Protein AF-A0A6A5WYT8-F1 (afdb_monomer_lite)

Radius of gyration: 33.43 Å; chains: 1; bounding box: 92×71×80 Å

Sequence (332 aa):
MDFFLPPSTFTFQSTTAYVWKPSPLSKKPRVSTYGSHNSIAKDAFWASSLAGLNDDDARAAAVEALHSSLAPKPPKALVIIERKPTPPLPIDNGPHPSGSSTMEHGQDLPTHASFERFSSSDSFAWRCDITHALGRYYMAGDKKCCPGCGSHFNGGGRKRVMDFFLPSGYVVRQIAPLHLQDWQAGRKPKTKKGLSTHNQMANLNYWNIIDEQGLDHEDACKLAIQMTDEYLDRQAKSQIKRDEEKAVTADEHHQVDDDDQEEDVDMDAANEAHQPGPLVFSLAPQDDDLDMKDIMDLSDDSGSEESDSGTLSRDPTPDTSSDDETSGSDSE

Structure (mmCIF, N/CA/C/O backbone):
data_AF-A0A6A5WYT8-F1
#
_entry.id   AF-A0A6A5WYT8-F1
#
loop_
_atom_site.group_PDB
_atom_site.id
_atom_site.type_symbol
_atom_site.label_atom_id
_atom_site.label_alt_id
_atom_site.label_comp_id
_atom_site.label_asym_id
_atom_site.label_entity_id
_atom_site.label_seq_id
_atom_site.pdbx_PDB_ins_code
_atom_site.Cartn_x
_atom_site.Cartn_y
_atom_site.Cartn_z
_atom_site.occupancy
_atom_site.B_iso_or_equiv
_atom_site.auth_seq_id
_atom_site.auth_comp_id
_atom_site.auth_asym_id
_atom_site.auth_atom_id
_atom_site.pdbx_PDB_model_num
ATOM 1 N N . MET A 1 1 ? -7.414 -41.362 33.406 1.00 52.56 1 MET A N 1
ATOM 2 C CA . MET A 1 1 ? -8.559 -41.649 32.509 1.00 52.56 1 MET A CA 1
ATOM 3 C C . MET A 1 1 ? -8.295 -40.926 31.204 1.00 52.56 1 MET A C 1
ATOM 5 O O . MET A 1 1 ? -8.249 -39.704 31.233 1.00 52.56 1 MET A O 1
ATOM 9 N N . ASP A 1 2 ? -8.142 -41.650 30.098 1.00 73.50 2 ASP A N 1
ATOM 10 C CA . ASP A 1 2 ? -7.899 -41.034 28.790 1.00 73.50 2 ASP A CA 1
ATOM 11 C C . ASP A 1 2 ? -9.230 -40.885 28.049 1.00 73.50 2 ASP A C 1
ATOM 13 O O . ASP A 1 2 ? -9.889 -41.875 27.731 1.00 73.50 2 ASP A O 1
ATOM 17 N N . PHE A 1 3 ? -9.656 -39.647 27.796 1.00 80.25 3 PHE A N 1
ATOM 18 C CA . PHE A 1 3 ? -10.802 -39.353 26.938 1.00 80.25 3 PHE A CA 1
ATOM 19 C C . PHE A 1 3 ? -10.411 -38.335 25.870 1.00 80.25 3 PHE A C 1
ATOM 21 O O . PHE A 1 3 ? -9.649 -37.403 26.117 1.00 80.25 3 PHE A O 1
ATOM 28 N N . PHE A 1 4 ? -10.953 -38.515 24.668 1.00 80.44 4 PHE A N 1
ATOM 29 C CA . PHE A 1 4 ? -10.752 -37.604 23.548 1.00 80.44 4 PHE A CA 1
ATOM 30 C C . PHE A 1 4 ? -11.905 -36.602 23.491 1.00 80.44 4 PHE A C 1
ATOM 32 O O . PHE A 1 4 ? -13.065 -36.994 23.363 1.00 80.44 4 PHE A O 1
ATOM 39 N N . LEU A 1 5 ? -11.587 -35.308 23.557 1.00 84.62 5 LEU A N 1
ATOM 40 C CA . LEU A 1 5 ? -12.532 -34.242 23.227 1.00 84.62 5 LEU A CA 1
ATOM 41 C C . LEU A 1 5 ? -12.426 -33.913 21.730 1.00 84.62 5 LEU A C 1
ATOM 43 O O . LEU A 1 5 ? -11.311 -33.824 21.209 1.00 84.62 5 LEU A O 1
ATOM 47 N N . PRO A 1 6 ? -13.551 -33.713 21.019 1.00 84.75 6 PRO A N 1
ATOM 48 C CA . PRO A 1 6 ? -13.515 -33.227 19.646 1.00 84.75 6 PRO A CA 1
ATOM 49 C C . PRO A 1 6 ? -12.749 -31.894 19.540 1.00 84.75 6 PRO A C 1
ATOM 51 O O . PRO A 1 6 ? -12.836 -31.070 20.462 1.00 84.75 6 PRO A O 1
ATOM 54 N N . PRO A 1 7 ? -12.041 -31.634 18.422 1.00 81.06 7 PRO A N 1
ATOM 55 C CA . PRO A 1 7 ? -11.337 -30.373 18.217 1.00 81.06 7 PRO A CA 1
ATOM 56 C C . PRO A 1 7 ? -12.274 -29.183 18.438 1.00 81.06 7 PRO A C 1
ATOM 58 O O . PRO A 1 7 ? -13.402 -29.175 17.946 1.00 81.06 7 PRO A O 1
ATOM 61 N N . SER A 1 8 ? -11.802 -28.184 19.185 1.00 75.12 8 SER A N 1
ATOM 62 C CA . SER A 1 8 ? -12.534 -26.936 19.454 1.00 75.12 8 SER A CA 1
ATOM 63 C C . SER A 1 8 ? -13.832 -27.083 20.262 1.00 75.12 8 SER A C 1
ATOM 65 O O . SER A 1 8 ? -14.654 -26.167 20.262 1.00 75.12 8 SER A O 1
ATOM 67 N N . THR A 1 9 ? -14.017 -28.192 20.982 1.00 76.38 9 THR A N 1
ATOM 68 C CA . THR A 1 9 ? -15.101 -28.320 21.965 1.00 76.38 9 THR A CA 1
ATOM 69 C C . THR A 1 9 ? -14.598 -28.022 23.373 1.00 76.38 9 THR A C 1
ATOM 71 O O . THR A 1 9 ? -13.492 -28.403 23.749 1.00 76.38 9 THR A O 1
ATOM 74 N N . PHE A 1 10 ? -15.417 -27.323 24.157 1.00 76.06 10 PHE A N 1
ATOM 75 C CA . PHE A 1 10 ? -15.135 -27.007 25.553 1.00 76.06 10 PHE A CA 1
ATOM 76 C C . PHE A 1 10 ? -16.300 -27.507 26.397 1.00 76.06 10 PHE A C 1
ATOM 78 O O . PHE A 1 10 ? -17.450 -27.141 26.154 1.00 76.06 10 PHE A O 1
ATOM 85 N N . THR A 1 11 ? -16.011 -28.342 27.389 1.00 76.44 11 THR A N 1
ATOM 86 C CA . THR A 1 11 ? -16.995 -28.776 28.382 1.00 76.44 11 THR A CA 1
ATOM 87 C C . THR A 1 11 ? -16.741 -28.029 29.679 1.00 76.44 11 THR A C 1
ATOM 89 O O . THR A 1 11 ? -15.650 -28.111 30.242 1.00 76.44 11 THR A O 1
ATOM 92 N N . PHE A 1 12 ? -17.741 -27.297 30.158 1.00 77.62 12 PHE A N 1
ATOM 93 C CA . PHE A 1 12 ? -17.678 -26.659 31.466 1.00 77.62 12 PHE A CA 1
ATOM 94 C C . PHE A 1 12 ? -17.944 -27.699 32.559 1.00 77.62 12 PHE A C 1
ATOM 96 O O . PHE A 1 12 ? -18.975 -28.371 32.534 1.00 77.62 12 PHE A O 1
ATOM 103 N N . GLN A 1 13 ? -17.030 -27.822 33.521 1.00 78.25 13 GLN A N 1
ATOM 104 C CA . GLN A 1 13 ? -17.255 -28.587 34.747 1.00 78.25 13 GLN A CA 1
ATOM 105 C C . GLN A 1 13 ? -17.563 -27.606 35.878 1.00 78.25 13 GLN A C 1
ATOM 107 O O . GLN A 1 13 ? -16.723 -26.779 36.231 1.00 78.25 13 GLN A O 1
ATOM 112 N N . SER A 1 14 ? -18.770 -27.676 36.443 1.00 77.50 14 SER A N 1
ATOM 113 C CA . SER A 1 14 ? -19.121 -26.842 37.593 1.00 77.50 14 SER A CA 1
ATOM 114 C C . SER A 1 14 ? -18.390 -27.341 38.838 1.00 77.50 14 SER A C 1
ATOM 116 O O . SER A 1 14 ? -18.605 -28.476 39.266 1.00 77.50 14 SER A O 1
ATOM 118 N N . THR A 1 15 ? -17.576 -26.496 39.462 1.00 80.62 15 THR A N 1
ATOM 119 C CA . THR A 1 15 ? -16.996 -26.787 40.774 1.00 80.62 15 THR A CA 1
ATOM 120 C C . THR A 1 15 ? -17.977 -26.350 41.860 1.00 80.62 15 THR A C 1
ATOM 122 O O . THR A 1 15 ? -18.081 -25.177 42.198 1.00 80.62 15 THR A O 1
ATOM 125 N N . THR A 1 16 ? -18.730 -27.292 42.429 1.00 81.00 16 THR A N 1
ATOM 126 C CA . THR A 1 16 ? -19.714 -26.992 43.490 1.00 81.00 16 THR A CA 1
ATOM 127 C C . THR A 1 16 ? -19.074 -26.504 44.794 1.00 81.00 16 THR A C 1
ATOM 129 O O . THR A 1 16 ? -19.748 -25.882 45.608 1.00 81.00 16 THR A O 1
ATOM 132 N N . ALA A 1 17 ? -17.778 -26.761 44.993 1.00 87.31 17 ALA A N 1
ATOM 133 C CA . ALA A 1 17 ? -17.061 -26.429 46.222 1.00 87.31 17 ALA A CA 1
ATOM 134 C C . ALA A 1 17 ? -16.353 -25.062 46.202 1.00 87.31 17 ALA A C 1
ATOM 136 O O . ALA A 1 17 ? -15.956 -24.573 47.259 1.00 87.31 17 ALA A O 1
ATOM 137 N N . TYR A 1 18 ? -16.159 -24.440 45.034 1.00 89.75 18 TYR A N 1
ATOM 138 C CA . TYR A 1 18 ? -15.346 -23.228 44.932 1.00 89.75 18 TYR A CA 1
ATOM 139 C C . TYR A 1 18 ? -16.209 -21.988 44.716 1.00 89.75 18 TYR A C 1
ATOM 141 O O . TYR A 1 18 ? -16.756 -21.765 43.637 1.00 89.75 18 TYR A O 1
ATOM 149 N N . VAL A 1 19 ? -16.289 -21.138 45.741 1.00 91.38 19 VAL A N 1
ATOM 150 C CA . VAL A 1 19 ? -16.919 -19.821 45.621 1.00 91.38 19 VAL A CA 1
ATOM 151 C C . VAL A 1 19 ? -15.925 -18.873 44.961 1.00 91.38 19 VAL A C 1
ATOM 153 O O . VAL A 1 19 ? -14.903 -18.516 45.549 1.00 91.38 19 VAL A O 1
ATOM 156 N N . TRP A 1 20 ? -16.226 -18.461 43.731 1.00 93.56 20 TRP A N 1
ATOM 157 C CA . TRP A 1 20 ? -15.430 -17.469 43.015 1.00 93.56 20 TRP A CA 1
ATOM 158 C C . TRP A 1 20 ? -15.364 -16.149 43.799 1.00 93.56 20 TRP A C 1
ATOM 160 O O . TRP A 1 20 ? -16.389 -15.616 44.228 1.00 93.56 20 TRP A O 1
ATOM 170 N N . LYS A 1 21 ? -14.147 -15.618 43.968 1.00 95.62 21 LYS A N 1
ATOM 171 C CA . LYS A 1 21 ? -13.881 -14.330 44.621 1.00 95.62 21 LYS A CA 1
ATOM 172 C C . LYS A 1 21 ? -13.191 -13.384 43.635 1.00 95.62 21 LYS A C 1
ATOM 174 O O . LYS A 1 21 ? -12.112 -13.716 43.135 1.00 95.62 21 LYS A O 1
ATOM 179 N N . PRO A 1 22 ? -13.773 -12.213 43.332 1.00 96.06 22 PRO A N 1
ATOM 180 C CA . PRO A 1 22 ? -13.136 -11.253 42.447 1.00 96.06 22 PRO A CA 1
ATOM 181 C C . PRO A 1 22 ? -11.901 -10.646 43.113 1.00 96.06 22 PRO A C 1
ATOM 183 O O . PRO A 1 22 ? -11.875 -10.378 44.312 1.00 96.06 22 PRO A O 1
ATOM 186 N N . SER A 1 23 ? -10.867 -10.382 42.314 1.00 96.50 23 SER A N 1
ATOM 187 C CA . SER A 1 23 ? -9.733 -9.575 42.768 1.00 96.50 23 SER A CA 1
ATOM 188 C C . SER A 1 23 ? -10.189 -8.142 43.079 1.00 96.50 23 SER A C 1
ATOM 190 O O . SER A 1 23 ? -11.115 -7.672 42.406 1.00 96.50 23 SER A O 1
ATOM 192 N N . PRO A 1 24 ? -9.501 -7.419 43.982 1.00 95.56 24 PRO A N 1
ATOM 193 C CA . PRO A 1 24 ? -9.799 -6.021 44.289 1.00 95.56 24 PRO A CA 1
ATOM 194 C C . PRO A 1 24 ? -9.904 -5.134 43.042 1.00 95.56 24 PRO A C 1
ATOM 196 O O . PRO A 1 24 ? -9.239 -5.383 42.029 1.00 95.56 24 PRO A O 1
ATOM 199 N N . LEU A 1 25 ? -10.730 -4.088 43.126 1.00 93.25 25 LEU A N 1
ATOM 200 C CA . LEU A 1 25 ? -10.921 -3.128 42.042 1.00 93.25 25 LEU A CA 1
ATOM 201 C C . LEU A 1 25 ? -9.587 -2.441 41.699 1.00 93.25 25 LEU A C 1
ATOM 203 O O . LEU A 1 25 ? -8.958 -1.795 42.539 1.00 93.25 25 LEU A O 1
ATOM 207 N N . SER A 1 26 ? -9.143 -2.583 40.449 1.00 90.19 26 SER A N 1
ATOM 208 C CA . SER A 1 26 ? -7.958 -1.877 39.955 1.00 90.19 26 SER A CA 1
ATOM 209 C C . SER A 1 26 ? -8.244 -0.378 39.880 1.00 90.19 26 SER A C 1
ATOM 211 O O . SER A 1 26 ? -9.232 0.032 39.279 1.00 90.19 26 SER A O 1
ATOM 213 N N . LYS A 1 27 ? -7.336 0.450 40.411 1.00 91.94 27 LYS A N 1
ATOM 214 C CA . LYS A 1 27 ? -7.398 1.918 40.270 1.00 91.94 27 LYS A CA 1
ATOM 215 C C . LYS A 1 27 ? -7.153 2.388 38.833 1.00 91.94 27 LYS A C 1
ATOM 217 O O . LYS A 1 27 ? -7.505 3.508 38.482 1.00 91.94 27 LYS A O 1
ATOM 222 N N . LYS A 1 28 ? -6.495 1.561 38.015 1.00 90.69 28 LYS A N 1
ATOM 223 C CA . LYS A 1 28 ? -6.186 1.889 36.621 1.00 90.69 28 LYS A CA 1
ATOM 224 C C . LYS A 1 28 ? -7.345 1.457 35.719 1.00 90.69 28 LYS A C 1
ATOM 226 O O . LYS A 1 28 ? -7.779 0.306 35.858 1.00 90.69 28 LYS A O 1
ATOM 231 N N . PRO A 1 29 ? -7.799 2.315 34.786 1.00 84.06 29 PRO A N 1
ATOM 232 C CA . PRO A 1 29 ? -8.784 1.925 33.788 1.00 84.06 29 PRO A CA 1
ATOM 233 C C . PRO A 1 29 ? -8.233 0.780 32.931 1.00 84.06 29 PRO A C 1
ATOM 235 O O . PRO A 1 29 ? -7.031 0.696 32.662 1.00 84.06 29 PRO A O 1
ATOM 238 N N . ARG A 1 30 ? -9.111 -0.138 32.524 1.00 83.88 30 ARG A N 1
ATOM 239 C CA . ARG A 1 30 ? -8.721 -1.287 31.704 1.00 83.88 30 ARG A CA 1
ATOM 240 C C . ARG A 1 30 ? -8.406 -0.811 30.280 1.00 83.88 30 ARG A C 1
ATOM 242 O O . ARG A 1 30 ? -9.188 -0.080 29.689 1.00 83.88 30 ARG A O 1
ATOM 249 N N . VAL A 1 31 ? -7.268 -1.243 29.734 1.00 87.38 31 VAL A N 1
ATOM 250 C CA . VAL A 1 31 ? -6.802 -0.841 28.388 1.00 87.38 31 VAL A CA 1
ATOM 251 C C . VAL A 1 31 ? -7.466 -1.664 27.273 1.00 87.38 31 VAL A C 1
ATOM 253 O O . VAL A 1 31 ? -7.596 -1.197 26.145 1.00 87.38 31 VAL A O 1
ATOM 256 N N . SER A 1 32 ? -7.895 -2.894 27.571 1.00 87.00 32 SER A N 1
ATOM 257 C CA . SER A 1 32 ? -8.538 -3.769 26.584 1.00 87.00 32 SER A CA 1
ATOM 258 C C . SER A 1 32 ? -9.975 -3.338 26.309 1.00 87.00 32 SER A C 1
ATOM 260 O O . SER A 1 32 ? -10.780 -3.242 27.234 1.00 87.00 32 SER A O 1
ATOM 262 N N . THR A 1 33 ? -10.309 -3.174 25.029 1.00 85.44 33 THR A N 1
ATOM 263 C CA . THR A 1 33 ? -11.685 -2.981 24.550 1.00 85.44 33 THR A CA 1
ATOM 264 C C . THR A 1 33 ? -12.527 -4.254 24.642 1.00 85.44 33 THR A C 1
ATOM 266 O O . THR A 1 33 ? -13.749 -4.176 24.722 1.00 85.44 33 THR A O 1
ATOM 269 N N . TYR A 1 34 ? -11.891 -5.428 24.653 1.00 89.31 34 TYR A N 1
ATOM 270 C CA . TYR A 1 34 ? -12.565 -6.714 24.807 1.00 89.31 34 TYR A CA 1
ATOM 271 C C . TYR A 1 34 ? -12.472 -7.179 26.262 1.00 89.31 34 TYR A C 1
ATOM 273 O O . TYR A 1 34 ? -11.374 -7.357 26.802 1.00 89.31 34 TYR A O 1
ATOM 281 N N . GLY A 1 35 ? -13.623 -7.378 26.902 1.00 88.31 35 GLY A N 1
ATOM 282 C CA . GLY A 1 35 ? -13.698 -7.967 28.234 1.00 88.31 35 GLY A CA 1
ATOM 283 C C . GLY A 1 35 ? -13.555 -9.487 28.164 1.00 88.31 35 GLY A C 1
ATOM 284 O O . GLY A 1 35 ? -14.328 -10.149 27.479 1.00 88.31 35 GLY A O 1
ATOM 285 N N . SER A 1 36 ? -12.596 -10.061 28.893 1.00 94.31 36 SER A N 1
ATOM 286 C CA . SER A 1 36 ? -12.622 -11.498 29.185 1.00 94.31 36 SER A CA 1
ATOM 287 C C . SER A 1 36 ? -13.819 -11.839 30.081 1.00 94.31 36 SER A C 1
ATOM 289 O O . SER A 1 36 ? -14.303 -10.979 30.818 1.00 94.31 36 SER A O 1
ATOM 291 N N . HIS A 1 37 ? -14.259 -13.099 30.082 1.00 94.12 37 HIS A N 1
ATOM 292 C CA . HIS A 1 37 ? -15.350 -13.595 30.938 1.00 94.12 37 HIS A CA 1
ATOM 293 C C . HIS A 1 37 ? -15.182 -13.199 32.414 1.00 94.12 37 HIS A C 1
ATOM 295 O O . HIS A 1 37 ? -16.077 -12.617 33.019 1.00 94.12 37 HIS A O 1
ATOM 301 N N . ASN A 1 38 ? -13.986 -13.417 32.969 1.00 94.50 38 ASN A N 1
ATOM 302 C CA . ASN A 1 38 ? -13.658 -13.030 34.343 1.00 94.50 38 ASN A CA 1
ATOM 303 C C . ASN A 1 38 ? -13.754 -11.512 34.554 1.00 94.50 38 ASN A C 1
ATOM 305 O O . ASN A 1 38 ? -14.106 -11.038 35.625 1.00 94.50 38 ASN A O 1
ATOM 309 N N . SER A 1 39 ? -13.413 -10.739 33.529 1.00 94.38 39 SER A N 1
ATOM 310 C CA . SER A 1 39 ? -13.413 -9.287 33.596 1.00 94.38 39 SER A CA 1
ATOM 311 C C . SER A 1 39 ? -14.835 -8.709 33.559 1.00 94.38 39 SER A C 1
ATOM 313 O O . SER A 1 39 ? -15.131 -7.832 34.360 1.00 94.38 39 SER A O 1
ATOM 315 N N . ILE A 1 40 ? -15.732 -9.288 32.747 1.00 95.44 40 ILE A N 1
ATOM 316 C CA . ILE A 1 40 ? -17.168 -8.961 32.707 1.00 95.44 40 ILE A CA 1
ATOM 317 C C . ILE A 1 40 ? -17.814 -9.276 34.062 1.00 95.44 40 ILE A C 1
ATOM 319 O O . ILE A 1 40 ? -18.498 -8.431 34.635 1.00 95.44 40 ILE A O 1
ATOM 323 N N . ALA A 1 41 ? -17.529 -10.462 34.612 1.00 96.44 41 ALA A N 1
ATOM 324 C CA . ALA A 1 41 ? -18.019 -10.869 35.927 1.00 96.44 41 ALA A CA 1
ATOM 325 C C . ALA A 1 41 ? -17.524 -9.933 37.048 1.00 96.44 41 ALA A C 1
ATOM 327 O O . ALA A 1 41 ? -18.309 -9.521 37.897 1.00 96.44 41 ALA A O 1
ATOM 328 N N . LYS A 1 42 ? -16.237 -9.548 37.043 1.00 95.94 42 LYS A N 1
ATOM 329 C CA . LYS A 1 42 ? -15.676 -8.591 38.018 1.00 95.94 42 LYS A CA 1
ATOM 330 C C . LYS A 1 42 ? -16.340 -7.225 37.939 1.00 95.94 42 LYS A C 1
ATOM 332 O O . LYS A 1 42 ? -16.631 -6.648 38.981 1.00 95.94 42 LYS A O 1
ATOM 337 N N . ASP A 1 43 ? -16.553 -6.711 36.732 1.00 95.06 43 ASP A N 1
ATOM 338 C CA . ASP A 1 43 ? -17.131 -5.381 36.543 1.00 95.06 43 ASP A CA 1
ATOM 339 C C . ASP A 1 43 ? -18.573 -5.344 37.078 1.00 95.06 43 ASP A C 1
ATOM 341 O O . ASP A 1 43 ? -18.924 -4.436 37.829 1.00 95.06 43 ASP A O 1
ATOM 345 N N . ALA A 1 44 ? -19.372 -6.378 36.790 1.00 96.88 44 ALA A N 1
ATOM 346 C CA . ALA A 1 44 ? -20.731 -6.520 37.314 1.00 96.88 44 ALA A CA 1
ATOM 347 C C . ALA A 1 44 ? -20.774 -6.734 38.840 1.00 96.88 44 ALA A C 1
ATOM 349 O O . ALA A 1 44 ? -21.598 -6.121 39.525 1.00 96.88 44 ALA A O 1
ATOM 350 N N . PHE A 1 45 ? -19.859 -7.545 39.388 1.00 97.81 45 PHE A N 1
ATOM 351 C CA . PHE A 1 45 ? -19.738 -7.741 40.836 1.00 97.81 45 PHE A CA 1
ATOM 352 C C . PHE A 1 45 ? -19.437 -6.422 41.552 1.00 97.81 45 PHE A C 1
ATOM 354 O O . PHE A 1 45 ? -20.149 -6.036 42.478 1.00 97.81 45 PHE A O 1
ATOM 361 N N . TRP A 1 46 ? -18.391 -5.707 41.123 1.00 96.62 46 TRP A N 1
ATOM 362 C CA . TRP A 1 46 ? -17.973 -4.476 41.790 1.00 96.62 46 TRP A CA 1
ATOM 363 C C . TRP A 1 46 ? -18.993 -3.352 41.614 1.00 96.62 46 TRP A C 1
ATOM 365 O O . TRP A 1 46 ? -19.205 -2.600 42.559 1.00 96.62 46 TRP A O 1
ATOM 375 N N . ALA A 1 47 ? -19.674 -3.267 40.467 1.00 96.25 47 ALA A N 1
ATOM 376 C CA . ALA A 1 47 ? -20.785 -2.334 40.286 1.00 96.25 47 ALA A CA 1
ATOM 377 C C . ALA A 1 47 ? -21.921 -2.590 41.295 1.00 96.25 47 ALA A C 1
ATOM 379 O O . ALA A 1 47 ? -22.428 -1.649 41.902 1.00 96.25 47 ALA A O 1
ATOM 380 N N . SER A 1 48 ? -22.268 -3.859 41.525 1.00 97.69 48 SER A N 1
ATOM 381 C CA . SER A 1 48 ? -23.312 -4.265 42.477 1.00 97.69 48 SER A CA 1
ATOM 382 C C . SER A 1 48 ? -22.899 -4.016 43.932 1.00 97.69 48 SER A C 1
ATOM 384 O O . SER A 1 48 ? -23.670 -3.471 44.718 1.00 97.69 48 SER A O 1
ATOM 386 N N . SER A 1 49 ? -21.652 -4.344 44.279 1.00 97.62 49 SER A N 1
ATOM 387 C CA . SER A 1 49 ? -21.087 -4.093 45.611 1.00 97.62 49 SER A CA 1
ATOM 388 C C . SER A 1 49 ? -21.015 -2.591 45.929 1.00 97.62 49 SER A C 1
ATOM 390 O O . SER A 1 49 ? -21.412 -2.168 47.012 1.00 97.62 49 SER A O 1
ATOM 392 N N . LEU A 1 50 ? -20.609 -1.755 44.963 1.00 96.62 50 LEU A N 1
ATOM 393 C CA . LEU A 1 50 ? -20.616 -0.291 45.103 1.00 96.62 50 LEU A CA 1
ATOM 394 C C . LEU A 1 50 ? -22.032 0.291 45.245 1.00 96.62 50 LEU A C 1
ATOM 396 O O . LEU A 1 50 ? -22.190 1.355 45.841 1.00 96.62 50 LEU A O 1
ATOM 400 N N . ALA A 1 51 ? -23.056 -0.404 44.743 1.00 97.56 51 ALA A N 1
ATOM 401 C CA . ALA A 1 51 ? -24.460 -0.051 44.944 1.00 97.56 51 ALA A CA 1
ATOM 402 C C . ALA A 1 51 ? -25.012 -0.474 46.323 1.00 97.56 51 ALA A C 1
ATOM 404 O O . ALA A 1 51 ? -26.174 -0.205 46.623 1.00 97.56 51 ALA A O 1
ATOM 405 N N . GLY A 1 52 ? -24.196 -1.113 47.171 1.00 97.81 52 GLY A N 1
ATOM 406 C CA . GLY A 1 52 ? -24.574 -1.529 48.524 1.00 97.81 52 GLY A CA 1
ATOM 407 C C . GLY A 1 52 ? -25.269 -2.890 48.606 1.00 97.81 52 GLY A C 1
ATOM 408 O O . GLY A 1 52 ? -25.843 -3.208 49.647 1.00 97.81 52 GLY A O 1
ATOM 409 N N . LEU A 1 53 ? -25.235 -3.694 47.537 1.00 97.75 53 LEU A N 1
ATOM 410 C CA . LEU A 1 53 ? -25.720 -5.075 47.578 1.00 97.75 53 LEU A CA 1
ATOM 411 C C . LEU A 1 53 ? -24.779 -5.958 48.406 1.00 97.75 53 LEU A C 1
ATOM 413 O O . LEU A 1 53 ? -23.580 -5.692 48.512 1.00 97.75 53 LEU A O 1
ATOM 417 N N . ASN A 1 54 ? -25.330 -7.027 48.985 1.00 97.94 54 ASN A N 1
ATOM 418 C CA . ASN A 1 54 ? -24.514 -8.025 49.665 1.00 97.94 54 ASN A CA 1
ATOM 419 C C . ASN A 1 54 ? -23.672 -8.827 48.651 1.00 97.94 54 ASN A C 1
ATOM 421 O O . ASN A 1 54 ? -23.912 -8.824 47.442 1.00 97.94 54 ASN A O 1
ATOM 425 N N . ASP A 1 55 ? -22.669 -9.527 49.168 1.00 96.06 55 ASP A N 1
ATOM 426 C CA . ASP A 1 55 ? -21.714 -10.299 48.376 1.00 96.06 55 ASP A CA 1
ATOM 427 C C . ASP A 1 55 ? -22.359 -11.424 47.542 1.00 96.06 55 ASP A C 1
ATOM 429 O O . ASP A 1 55 ? -21.859 -11.749 46.463 1.00 96.06 55 ASP A O 1
ATOM 433 N N . ASP A 1 56 ? -23.441 -12.036 48.033 1.00 96.38 56 ASP A N 1
ATOM 434 C CA . ASP A 1 56 ? -24.161 -13.104 47.329 1.00 96.38 56 ASP A CA 1
ATOM 435 C C . ASP A 1 56 ? -24.952 -12.553 46.136 1.00 96.38 56 ASP A C 1
ATOM 437 O O . ASP A 1 56 ? -24.847 -13.084 45.028 1.00 96.38 56 ASP A O 1
ATOM 441 N N . ASP A 1 57 ? -25.651 -11.436 46.324 1.00 97.50 57 ASP A N 1
ATOM 442 C CA . ASP A 1 57 ? -26.385 -10.731 45.274 1.00 97.50 57 ASP A CA 1
ATOM 443 C C . ASP A 1 57 ? -25.425 -10.169 44.216 1.00 97.50 57 ASP A C 1
ATOM 445 O O . ASP A 1 57 ? -25.674 -10.277 43.014 1.00 97.50 57 ASP A O 1
ATOM 449 N N . ALA A 1 58 ? -24.269 -9.644 44.634 1.00 97.31 58 ALA A N 1
ATOM 450 C CA . ALA A 1 58 ? -23.227 -9.196 43.714 1.00 97.31 58 ALA A CA 1
ATOM 451 C C . ALA A 1 58 ? -22.634 -10.358 42.891 1.00 97.31 58 ALA A C 1
ATOM 453 O O . ALA A 1 58 ? -22.322 -10.187 41.707 1.00 97.31 58 ALA A O 1
ATOM 454 N N . ARG A 1 59 ? -22.503 -11.559 43.477 1.00 96.44 59 ARG A N 1
ATOM 455 C CA . ARG A 1 59 ? -22.120 -12.778 42.739 1.00 96.44 59 ARG A CA 1
ATOM 456 C C . ARG A 1 59 ? -23.201 -13.199 41.747 1.00 96.44 59 ARG A C 1
ATOM 458 O O . ARG A 1 59 ? -22.861 -13.547 40.617 1.00 96.44 59 ARG A O 1
ATOM 465 N N . ALA A 1 60 ? -24.474 -13.142 42.133 1.00 96.25 60 ALA A N 1
ATOM 466 C CA . ALA A 1 60 ? -25.586 -13.446 41.236 1.00 96.25 60 ALA A CA 1
ATOM 467 C C . ALA A 1 60 ? -25.599 -12.501 40.020 1.00 96.25 60 ALA A C 1
ATOM 469 O O . ALA A 1 60 ? -25.669 -12.971 38.883 1.00 96.25 60 ALA A O 1
ATOM 470 N N . ALA A 1 61 ? -25.396 -11.198 40.239 1.00 97.44 61 ALA A N 1
ATOM 471 C CA . ALA A 1 61 ? -25.280 -10.207 39.169 1.00 97.44 61 ALA A CA 1
ATOM 472 C C . ALA A 1 61 ? -24.083 -10.475 38.234 1.00 97.44 61 ALA A C 1
ATOM 474 O O . ALA A 1 61 ? -24.181 -10.319 37.016 1.00 97.44 61 ALA A O 1
ATOM 475 N N . ALA A 1 62 ? -22.949 -10.925 38.780 1.00 96.62 62 ALA A N 1
ATOM 476 C CA . ALA A 1 62 ? -21.783 -11.306 37.983 1.00 96.62 62 ALA A CA 1
ATOM 477 C C . ALA A 1 62 ? -22.058 -12.512 37.069 1.00 96.62 62 ALA A C 1
ATOM 479 O O . ALA A 1 62 ? -21.645 -12.519 35.906 1.00 96.62 62 ALA A O 1
ATOM 480 N N . VAL A 1 63 ? -22.773 -13.517 37.585 1.00 95.06 63 VAL A N 1
ATOM 481 C CA . VAL A 1 63 ? -23.200 -14.699 36.824 1.00 95.06 63 VAL A CA 1
ATOM 482 C C . VAL A 1 63 ? -24.195 -14.305 35.732 1.00 95.06 63 VAL A C 1
ATOM 484 O O . VAL A 1 63 ? -24.028 -14.717 34.584 1.00 95.06 63 VAL A O 1
ATOM 487 N N . GLU A 1 64 ? -25.173 -13.453 36.039 1.00 96.75 64 GLU A N 1
ATOM 488 C CA . GLU A 1 64 ? -26.143 -12.945 35.063 1.00 96.75 64 GLU A CA 1
ATOM 489 C C . GLU A 1 64 ? -25.464 -12.170 33.923 1.00 96.75 64 GLU A C 1
ATOM 491 O O . GLU A 1 64 ? -25.725 -12.436 32.746 1.00 96.75 64 GLU A O 1
ATOM 496 N N . ALA A 1 65 ? -24.528 -11.274 34.248 1.00 96.50 65 ALA A N 1
ATOM 497 C CA . ALA A 1 65 ? -23.754 -10.536 33.251 1.00 96.50 65 ALA A CA 1
ATOM 498 C C . ALA A 1 65 ? -22.955 -11.478 32.336 1.00 96.50 65 ALA A C 1
ATOM 500 O O . ALA A 1 65 ? -22.899 -11.278 31.118 1.00 96.50 65 ALA A O 1
ATOM 501 N N . LEU A 1 66 ? -22.377 -12.541 32.905 1.00 94.88 66 LEU A N 1
ATOM 502 C CA . LEU A 1 66 ? -21.679 -13.560 32.133 1.00 94.88 66 LEU A CA 1
ATOM 503 C C . LEU A 1 66 ? -22.638 -14.306 31.196 1.00 94.88 66 LEU A C 1
ATOM 505 O O . LEU A 1 66 ? -22.347 -14.416 30.004 1.00 94.88 66 LEU A O 1
ATOM 509 N N . HIS A 1 67 ? -23.786 -14.766 31.699 1.00 93.81 67 HIS A N 1
ATOM 510 C CA . HIS A 1 67 ? -24.803 -15.442 30.890 1.00 93.81 67 HIS A CA 1
ATOM 511 C C . HIS A 1 67 ? -25.306 -14.561 29.747 1.00 93.81 67 HIS A C 1
ATOM 513 O O . HIS A 1 67 ? -25.416 -15.043 28.623 1.00 93.81 67 HIS A O 1
ATOM 519 N N . SER A 1 68 ? -25.539 -13.274 30.000 1.00 94.31 68 SER A N 1
ATOM 520 C CA . SER A 1 68 ? -25.927 -12.306 28.971 1.00 94.31 68 SER A CA 1
ATOM 521 C C . SER A 1 68 ? -24.841 -12.141 27.898 1.00 94.31 68 SER A C 1
ATOM 523 O O . SER A 1 68 ? -25.137 -12.134 26.705 1.00 94.31 68 SER A O 1
ATOM 525 N N . SER A 1 69 ? -23.562 -12.099 28.295 1.00 93.31 69 SER A N 1
ATOM 526 C CA . SER A 1 69 ? -22.437 -11.996 27.351 1.00 93.31 69 SER A CA 1
ATOM 527 C C . SER A 1 69 ? -22.201 -13.263 26.516 1.00 93.31 69 SER A C 1
ATOM 529 O O . SER A 1 69 ? -21.755 -13.174 25.371 1.00 93.31 69 SER A O 1
ATOM 531 N N . LEU A 1 70 ? -22.500 -14.432 27.093 1.00 91.88 70 LEU A N 1
ATOM 532 C CA . LEU A 1 70 ? -22.371 -15.748 26.466 1.00 91.88 70 LEU A CA 1
ATOM 533 C C . LEU A 1 70 ? -23.617 -16.157 25.681 1.00 91.88 70 LEU A C 1
ATOM 535 O O . LEU A 1 70 ? -23.559 -17.123 24.916 1.00 91.88 70 LEU A O 1
ATOM 539 N N . ALA A 1 71 ? -24.736 -15.453 25.870 1.00 92.06 71 ALA A N 1
ATOM 540 C CA . ALA A 1 71 ? -25.951 -15.706 25.123 1.00 92.06 71 ALA A CA 1
ATOM 541 C C . ALA A 1 71 ? -25.628 -15.636 23.622 1.00 92.06 71 ALA A C 1
ATOM 543 O O . ALA A 1 71 ? -24.919 -14.720 23.182 1.00 92.06 71 ALA A O 1
ATOM 544 N N . PRO A 1 72 ? -26.105 -16.606 22.820 1.00 86.88 72 PRO A N 1
ATOM 545 C CA . PRO A 1 72 ? -25.874 -16.583 21.389 1.00 86.88 72 PRO A CA 1
ATOM 546 C C . PRO A 1 72 ? -26.367 -15.241 20.865 1.00 86.88 72 PRO A C 1
ATOM 548 O O . PRO A 1 72 ? -27.528 -14.877 21.065 1.00 86.88 72 PRO A O 1
ATOM 551 N N . LYS A 1 73 ? -25.463 -14.486 20.228 1.00 85.94 73 LYS A N 1
ATOM 552 C CA . LYS A 1 73 ? -25.828 -13.212 19.609 1.00 85.94 73 LYS A CA 1
ATOM 553 C C . LYS A 1 73 ? -27.041 -13.492 18.724 1.00 85.94 73 LYS A C 1
ATOM 555 O O . LYS A 1 73 ? -26.965 -14.449 17.942 1.00 85.94 73 LYS A O 1
ATOM 560 N N . PRO A 1 74 ? -28.141 -12.722 18.852 1.00 85.12 74 PRO A N 1
ATOM 561 C CA . PRO A 1 74 ? -29.308 -12.936 18.013 1.00 85.12 74 PRO A CA 1
ATOM 562 C C . PRO A 1 74 ? -28.812 -12.996 16.569 1.00 85.12 74 PRO A C 1
ATOM 564 O O . PRO A 1 74 ? -27.944 -12.182 16.218 1.00 85.12 74 PRO A O 1
ATOM 567 N N . PRO A 1 75 ? -29.253 -13.993 15.776 1.00 81.50 75 PRO A N 1
ATOM 568 C CA . PRO A 1 75 ? -28.759 -14.176 14.422 1.00 81.50 75 PRO A CA 1
ATOM 569 C C . PRO A 1 75 ? -28.838 -12.818 13.749 1.00 81.50 75 PRO A C 1
ATOM 571 O O . PRO A 1 75 ? -29.917 -12.225 13.712 1.00 81.50 75 PRO A O 1
ATOM 574 N N . LYS A 1 76 ? -27.672 -12.282 13.349 1.00 82.62 76 LYS A N 1
ATOM 575 C CA . LYS A 1 76 ? -27.575 -10.954 12.743 1.00 82.62 76 LYS A CA 1
ATOM 576 C C . LYS A 1 76 ? -28.615 -10.967 11.642 1.00 82.62 76 LYS A C 1
ATOM 578 O O . LYS A 1 76 ? -28.453 -11.781 10.730 1.00 82.62 76 LYS A O 1
ATOM 583 N N . ALA A 1 77 ? -29.701 -10.196 11.824 1.00 79.31 77 ALA A N 1
ATOM 584 C CA . ALA A 1 77 ? -30.851 -10.222 10.929 1.00 79.31 77 ALA A CA 1
ATOM 585 C C . ALA A 1 77 ? -30.265 -10.240 9.535 1.00 79.31 77 ALA A C 1
ATOM 587 O O . ALA A 1 77 ? -29.413 -9.387 9.264 1.00 79.31 77 ALA A O 1
ATOM 588 N N . LEU A 1 78 ? -30.560 -11.297 8.768 1.00 69.25 78 LEU A N 1
ATOM 589 C CA . LEU A 1 78 ? -29.968 -11.473 7.455 1.00 69.25 78 LEU A CA 1
ATOM 590 C C . LEU A 1 78 ? -30.328 -10.200 6.715 1.00 69.25 78 LEU A C 1
ATOM 592 O O . LEU A 1 78 ? -31.468 -10.024 6.292 1.00 69.25 78 LEU A O 1
ATOM 596 N N . VAL A 1 79 ? -29.375 -9.270 6.653 1.00 69.06 79 VAL A N 1
ATOM 597 C CA . VAL A 1 79 ? -29.454 -8.149 5.750 1.00 69.06 79 VAL A CA 1
ATOM 598 C C . VAL A 1 79 ? -29.609 -8.886 4.445 1.00 69.06 79 VAL A C 1
ATOM 600 O O . VAL A 1 79 ? -28.739 -9.688 4.088 1.00 69.06 79 VAL A O 1
ATOM 603 N N . ILE A 1 80 ? -30.780 -8.753 3.830 1.00 65.81 80 ILE A N 1
ATOM 604 C CA . ILE A 1 80 ? -30.991 -9.202 2.470 1.00 65.81 80 ILE A CA 1
ATOM 605 C C . ILE A 1 80 ? -30.046 -8.299 1.694 1.00 65.81 80 ILE A C 1
ATOM 607 O O . ILE A 1 80 ? -30.398 -7.197 1.294 1.00 65.81 80 ILE A O 1
ATOM 611 N N . ILE A 1 81 ? -28.781 -8.710 1.633 1.00 61.97 81 ILE A N 1
ATOM 612 C CA . ILE A 1 81 ? -27.795 -8.152 0.742 1.00 61.97 81 ILE A CA 1
ATOM 613 C C . ILE A 1 81 ? -28.422 -8.507 -0.590 1.00 61.97 81 ILE A C 1
ATOM 615 O O . ILE A 1 81 ? -28.422 -9.685 -0.963 1.00 61.97 81 ILE A O 1
ATOM 619 N N . GLU A 1 82 ? -29.077 -7.531 -1.226 1.00 72.00 82 GLU A N 1
ATOM 620 C CA . GLU A 1 82 ? -29.471 -7.646 -2.621 1.00 72.00 82 GLU A CA 1
ATOM 621 C C . GLU A 1 82 ? -28.289 -8.297 -3.314 1.00 72.00 82 GLU A C 1
ATOM 623 O O . GLU A 1 82 ? -27.165 -7.794 -3.214 1.00 72.00 82 GLU A O 1
ATOM 628 N N . ARG A 1 83 ? -28.505 -9.510 -3.845 1.00 61.84 83 ARG A N 1
ATOM 629 C CA . ARG A 1 83 ? -27.426 -10.311 -4.417 1.00 61.84 83 ARG A CA 1
ATOM 630 C C . ARG A 1 83 ? -26.733 -9.397 -5.403 1.00 61.84 83 ARG A C 1
ATOM 632 O O . ARG A 1 83 ? -27.343 -9.056 -6.415 1.00 61.84 83 ARG A O 1
ATOM 639 N N . LYS A 1 84 ? -25.510 -8.969 -5.065 1.00 69.50 84 LYS A N 1
ATOM 640 C CA . LYS A 1 84 ? -24.693 -8.134 -5.939 1.00 69.50 84 LYS A CA 1
ATOM 641 C C . LYS A 1 84 ? -24.779 -8.815 -7.305 1.00 69.50 84 LYS A C 1
ATOM 643 O O . LYS A 1 84 ? -24.486 -10.017 -7.344 1.00 69.50 84 LYS A O 1
ATOM 648 N N . PRO A 1 85 ? -25.327 -8.144 -8.336 1.00 77.38 85 PRO A N 1
ATOM 649 C CA . PRO A 1 85 ? -25.648 -8.789 -9.600 1.00 77.38 85 PRO A CA 1
ATOM 650 C C . PRO A 1 85 ? -24.428 -9.588 -10.027 1.00 77.38 85 PRO A C 1
ATOM 652 O O . PRO A 1 85 ? -23.308 -9.080 -9.908 1.00 77.38 85 PRO A O 1
ATOM 655 N N . THR A 1 86 ? -24.642 -10.858 -10.391 1.00 79.81 86 THR A N 1
ATOM 656 C CA . THR A 1 86 ? -23.567 -11.764 -10.800 1.00 79.81 86 THR A CA 1
ATOM 657 C C . THR A 1 86 ? -22.633 -10.978 -11.709 1.00 79.81 86 THR A C 1
ATOM 659 O O . THR A 1 86 ? -23.130 -10.421 -12.695 1.00 79.81 86 THR A O 1
ATOM 662 N N . PRO A 1 87 ? -21.342 -10.838 -11.352 1.00 78.62 87 PRO A N 1
ATOM 663 C CA . PRO A 1 87 ? -20.439 -10.010 -12.127 1.00 78.62 87 PRO A CA 1
ATOM 664 C C . PRO A 1 87 ? -20.521 -10.460 -13.588 1.00 78.62 87 PRO A C 1
ATOM 666 O O . PRO A 1 87 ? -20.593 -11.672 -13.832 1.00 78.62 87 PRO A O 1
ATOM 669 N N . PRO A 1 88 ? -20.601 -9.515 -14.541 1.00 81.56 88 PRO A N 1
ATOM 670 C CA . PRO A 1 88 ? -20.671 -9.861 -15.951 1.00 81.56 88 PRO A CA 1
ATOM 671 C C . PRO A 1 88 ? -19.534 -10.830 -16.267 1.00 81.56 88 PRO A C 1
ATOM 673 O O . PRO A 1 88 ? -18.430 -10.687 -15.731 1.00 81.56 88 PRO A O 1
ATOM 676 N N . LEU A 1 89 ? -19.830 -11.853 -17.076 1.00 84.56 89 LEU A N 1
ATOM 677 C CA . LEU A 1 89 ? -18.818 -12.813 -17.504 1.00 84.56 89 LEU A CA 1
ATOM 678 C C . LEU A 1 89 ? -17.599 -12.037 -18.021 1.00 84.56 89 LEU A C 1
ATOM 680 O O . LEU A 1 89 ? -17.791 -11.023 -18.701 1.00 84.56 89 LEU A O 1
ATOM 684 N N . PRO A 1 90 ? -16.371 -12.462 -17.672 1.00 82.12 90 PRO A N 1
ATOM 685 C CA . PRO A 1 90 ? -15.172 -11.776 -18.118 1.00 82.12 90 PRO A CA 1
ATOM 686 C C . PRO A 1 90 ? -15.217 -11.677 -19.640 1.00 82.12 90 PRO A C 1
ATOM 688 O O . PRO A 1 90 ? -15.334 -12.690 -20.329 1.00 82.12 90 PRO A O 1
ATOM 691 N N . ILE A 1 91 ? -15.206 -10.444 -20.143 1.00 86.44 91 ILE A N 1
ATOM 692 C CA . ILE A 1 91 ? -15.162 -10.181 -21.576 1.00 86.44 91 ILE A CA 1
ATOM 693 C C . ILE A 1 91 ? -13.823 -10.732 -22.057 1.00 86.44 91 ILE A C 1
ATOM 695 O O . ILE A 1 91 ? -12.769 -10.317 -21.570 1.00 86.44 91 ILE A O 1
ATOM 699 N N . ASP A 1 92 ? -13.875 -11.705 -22.962 1.00 89.38 92 ASP A N 1
ATOM 700 C CA . ASP A 1 92 ? -12.685 -12.171 -23.658 1.00 89.38 92 ASP A CA 1
ATOM 701 C C . ASP A 1 92 ? -12.219 -11.045 -24.583 1.00 89.38 92 ASP A C 1
ATOM 703 O O . ASP A 1 92 ? -12.819 -10.780 -25.624 1.00 89.38 92 ASP A O 1
ATOM 707 N N . ASN A 1 93 ? -11.185 -10.332 -24.147 1.00 89.94 93 ASN A N 1
ATOM 708 C CA . ASN A 1 93 ? -10.613 -9.215 -24.891 1.00 89.94 93 ASN A CA 1
ATOM 709 C C . ASN A 1 93 ? -9.657 -9.688 -26.005 1.00 89.94 93 ASN A C 1
ATOM 711 O O . ASN A 1 93 ? -9.065 -8.854 -26.687 1.00 89.94 93 ASN A O 1
ATOM 715 N N . GLY A 1 94 ? -9.527 -11.005 -26.214 1.00 94.06 94 GLY A N 1
ATOM 716 C CA . GLY A 1 94 ? -8.580 -11.590 -27.152 1.00 94.06 94 GLY A CA 1
ATOM 717 C C . GLY A 1 94 ? -7.145 -11.617 -26.607 1.00 94.06 94 GLY A C 1
ATOM 718 O O . GLY A 1 94 ? -6.920 -11.469 -25.403 1.00 94.06 94 GLY A O 1
ATOM 719 N N . PRO A 1 95 ? -6.147 -11.869 -27.471 1.00 95.12 95 PRO A N 1
ATOM 720 C CA . PRO A 1 95 ? -4.741 -11.791 -27.093 1.00 95.12 95 PRO A CA 1
ATOM 721 C C . PRO A 1 95 ? -4.313 -10.335 -26.853 1.00 95.12 95 PRO A C 1
ATOM 723 O O . PRO A 1 95 ? -4.687 -9.435 -27.606 1.00 95.12 95 PRO A O 1
ATOM 726 N N . HIS A 1 96 ? -3.477 -10.114 -25.835 1.00 95.00 96 HIS A N 1
ATOM 727 C CA . HIS A 1 96 ? -2.948 -8.788 -25.521 1.00 95.00 96 HIS A CA 1
ATOM 728 C C . HIS A 1 96 ? -2.153 -8.221 -26.717 1.00 95.00 96 HIS A C 1
ATOM 730 O O . HIS A 1 96 ? -1.377 -8.967 -27.319 1.00 95.00 96 HIS A O 1
ATOM 736 N N . PRO A 1 97 ? -2.250 -6.916 -27.045 1.00 94.88 97 PRO A N 1
ATOM 737 C CA . PRO A 1 97 ? -1.551 -6.323 -28.194 1.00 94.88 97 PRO A CA 1
ATOM 738 C C . PRO A 1 97 ? -0.022 -6.474 -28.154 1.00 94.88 97 PRO A C 1
ATOM 740 O O . PRO A 1 97 ? 0.619 -6.478 -29.199 1.00 94.88 97 PRO A O 1
ATOM 743 N N . SER A 1 98 ? 0.567 -6.629 -26.965 1.00 95.50 98 SER A N 1
ATOM 744 C CA . SER A 1 98 ? 2.006 -6.892 -26.807 1.00 95.50 98 SER A CA 1
ATOM 745 C C . SER A 1 98 ? 2.409 -8.359 -26.995 1.00 95.50 98 SER A C 1
ATOM 747 O O . SER A 1 98 ? 3.595 -8.658 -26.974 1.00 95.50 98 SER A O 1
ATOM 749 N N . GLY A 1 99 ? 1.451 -9.283 -27.104 1.00 95.56 99 GLY A N 1
ATOM 750 C CA . GLY A 1 99 ? 1.697 -10.728 -27.089 1.00 95.56 99 GLY A CA 1
ATOM 751 C C . GLY A 1 99 ? 1.824 -11.345 -25.690 1.00 95.56 99 GLY A C 1
ATOM 752 O O . GLY A 1 99 ? 1.891 -12.566 -25.579 1.00 95.56 99 GLY A O 1
ATOM 753 N N . SER A 1 100 ? 1.804 -10.541 -24.619 1.00 96.25 100 SER A N 1
ATOM 754 C CA . SER A 1 100 ? 1.813 -11.058 -23.244 1.00 96.25 100 SER A CA 1
ATOM 755 C C . SER A 1 100 ? 0.481 -11.726 -22.881 1.00 96.25 100 SER A C 1
ATOM 757 O O . SER A 1 100 ? -0.587 -11.132 -22.962 1.00 96.25 100 SER A O 1
ATOM 759 N N . SER A 1 101 ? 0.547 -12.963 -22.413 1.00 95.50 101 SER A N 1
ATOM 760 C CA . SER A 1 101 ? -0.561 -13.731 -21.840 1.00 95.50 101 SER A CA 1
ATOM 761 C C . SER A 1 101 ? -0.871 -13.370 -20.382 1.00 95.50 101 SER A C 1
ATOM 763 O O . SER A 1 101 ? -1.950 -13.684 -19.877 1.00 95.50 101 SER A O 1
ATOM 765 N N . THR A 1 102 ? 0.071 -12.729 -19.684 1.00 95.50 102 THR A N 1
ATOM 766 C CA . THR A 1 102 ? -0.021 -12.479 -18.234 1.00 95.50 102 THR A CA 1
ATOM 767 C C . THR A 1 102 ? -0.420 -11.045 -17.874 1.00 95.50 102 THR A C 1
ATOM 769 O O . THR A 1 102 ? -0.927 -10.811 -16.765 1.00 95.50 102 THR A O 1
ATOM 772 N N . MET A 1 103 ? -0.213 -10.099 -18.795 1.00 93.50 103 MET A N 1
ATOM 773 C CA . MET A 1 103 ? -0.511 -8.677 -18.623 1.00 93.50 103 MET A CA 1
ATOM 774 C C . MET A 1 103 ? -2.007 -8.375 -18.794 1.00 93.50 103 MET A C 1
ATOM 776 O O . MET A 1 103 ? -2.724 -9.065 -19.517 1.00 93.50 103 MET A O 1
ATOM 780 N N . GLU A 1 104 ? -2.513 -7.369 -18.076 1.00 90.31 104 GLU A N 1
ATOM 781 C CA . GLU A 1 104 ? -3.927 -6.990 -18.184 1.00 90.31 104 GLU A CA 1
ATOM 782 C C . GLU A 1 104 ? -4.150 -6.140 -19.436 1.00 90.31 104 GLU A C 1
ATOM 784 O O . GLU A 1 104 ? -3.305 -5.330 -19.802 1.00 90.31 104 GLU A O 1
ATOM 789 N N . HIS A 1 105 ? -5.311 -6.290 -20.072 1.00 90.06 105 HIS A N 1
ATOM 790 C CA . HIS A 1 105 ? -5.665 -5.476 -21.232 1.00 90.06 105 HIS A CA 1
ATOM 791 C C . HIS A 1 105 ? -5.719 -3.986 -20.875 1.00 90.06 105 HIS A C 1
ATOM 793 O O . HIS A 1 105 ? -6.259 -3.609 -19.835 1.00 90.06 105 HIS A O 1
ATOM 799 N N . GLY A 1 106 ? -5.173 -3.149 -21.761 1.00 87.81 106 GLY A N 1
ATOM 800 C CA . GLY A 1 106 ? -5.059 -1.702 -21.553 1.00 87.81 106 GLY A CA 1
ATOM 801 C C . GLY A 1 106 ? -3.810 -1.277 -20.775 1.00 87.81 106 GLY A C 1
ATOM 802 O O . GLY A 1 106 ? -3.682 -0.102 -20.446 1.00 87.81 106 GLY A O 1
ATOM 803 N N . GLN A 1 107 ? -2.904 -2.210 -20.471 1.00 89.81 107 GLN A N 1
ATOM 804 C CA . GLN A 1 107 ? -1.571 -1.903 -19.963 1.00 89.81 107 GLN A CA 1
ATOM 805 C C . GLN A 1 107 ? -0.567 -1.945 -21.113 1.00 89.81 107 GLN A C 1
ATOM 807 O O . GLN A 1 107 ? -0.541 -2.892 -21.892 1.00 89.81 107 GLN A O 1
ATOM 812 N N . ASP A 1 108 ? 0.286 -0.933 -21.202 1.00 92.50 108 ASP A N 1
ATOM 813 C CA . ASP A 1 108 ? 1.423 -0.966 -22.116 1.00 92.50 108 ASP A CA 1
ATOM 814 C C . ASP A 1 108 ? 2.535 -1.853 -21.555 1.00 92.50 108 ASP A C 1
ATOM 816 O O . ASP A 1 108 ? 2.734 -1.942 -20.337 1.00 92.50 108 ASP A O 1
ATOM 820 N N . LEU A 1 109 ? 3.263 -2.513 -22.456 1.00 94.94 109 LEU A N 1
ATOM 821 C CA . LEU A 1 109 ? 4.447 -3.280 -22.093 1.00 94.94 109 LEU A CA 1
ATOM 822 C C . LEU A 1 109 ? 5.539 -2.303 -21.608 1.00 94.94 109 LEU A C 1
ATOM 824 O O . LEU A 1 109 ? 5.774 -1.299 -22.284 1.00 94.94 109 LEU A O 1
ATOM 828 N N . PRO A 1 110 ? 6.217 -2.559 -20.473 1.00 95.12 110 PRO A N 1
ATOM 829 C CA . PRO A 1 110 ? 7.306 -1.700 -20.013 1.00 95.12 110 PRO A CA 1
ATOM 830 C C . PRO A 1 110 ? 8.389 -1.494 -21.081 1.00 95.12 110 PRO A C 1
ATOM 832 O O . PRO A 1 110 ? 8.778 -2.450 -21.744 1.00 95.12 110 PRO A O 1
ATOM 835 N N . THR A 1 111 ? 8.939 -0.280 -21.197 1.00 93.06 111 THR A N 1
ATOM 836 C CA . THR A 1 111 ? 9.899 0.108 -22.255 1.00 93.06 111 THR A CA 1
ATOM 837 C C . THR A 1 111 ? 11.115 -0.818 -22.383 1.00 93.06 111 THR A C 1
ATOM 839 O O . THR A 1 111 ? 11.632 -1.003 -23.478 1.00 93.06 111 THR A O 1
ATOM 842 N N . HIS A 1 112 ? 11.569 -1.412 -21.277 1.00 94.00 112 HIS A N 1
ATOM 843 C CA . HIS A 1 112 ? 12.737 -2.303 -21.234 1.00 94.00 112 HIS A CA 1
ATOM 844 C C . HIS A 1 112 ? 12.369 -3.785 -21.097 1.00 94.00 112 HIS A C 1
ATOM 846 O O . HIS A 1 112 ? 13.228 -4.607 -20.785 1.00 94.00 112 HIS A O 1
ATOM 852 N N . ALA A 1 113 ? 11.096 -4.137 -21.269 1.00 96.88 113 ALA A N 1
ATOM 853 C CA . ALA A 1 113 ? 10.684 -5.527 -21.235 1.00 96.88 113 ALA A CA 1
ATOM 854 C C . ALA A 1 113 ? 11.053 -6.240 -22.540 1.00 96.88 113 ALA A C 1
ATOM 856 O O . ALA A 1 113 ? 10.898 -5.697 -23.632 1.00 96.88 113 ALA A O 1
ATOM 857 N N . SER A 1 114 ? 11.494 -7.488 -22.412 1.00 97.38 114 SER A N 1
ATOM 858 C CA . SER A 1 114 ? 11.788 -8.376 -23.536 1.00 97.38 114 SER A CA 1
ATOM 859 C C . SER A 1 114 ? 11.136 -9.734 -23.307 1.00 97.38 114 SER A C 1
ATOM 861 O O . SER A 1 114 ? 11.083 -10.217 -22.179 1.00 97.38 114 SER A O 1
ATOM 863 N N . PHE A 1 115 ? 10.654 -10.376 -24.367 1.00 97.81 115 PHE A N 1
ATOM 864 C CA . PHE A 1 115 ? 10.215 -11.777 -24.302 1.00 97.81 115 PHE A CA 1
ATOM 865 C C . PHE A 1 115 ? 11.391 -12.757 -24.409 1.00 97.81 115 PHE A C 1
ATOM 867 O O . PHE A 1 115 ? 11.267 -13.928 -24.053 1.00 97.81 115 PHE A O 1
ATOM 874 N N . GLU A 1 116 ? 12.547 -12.268 -24.854 1.00 97.38 116 GLU A N 1
ATOM 875 C CA . GLU A 1 116 ? 13.801 -13.007 -24.915 1.00 97.38 116 GLU A CA 1
ATOM 876 C C . GLU A 1 116 ? 14.665 -12.672 -23.696 1.00 97.38 116 GLU A C 1
ATOM 878 O O . GLU A 1 116 ? 14.700 -11.531 -23.229 1.00 97.38 116 GLU A O 1
ATOM 883 N N . ARG A 1 117 ? 15.363 -13.678 -23.167 1.00 96.00 117 ARG A N 1
ATOM 884 C CA . ARG A 1 117 ? 16.277 -13.513 -22.029 1.00 96.00 117 ARG A CA 1
ATOM 885 C C . ARG A 1 117 ? 17.505 -12.721 -22.474 1.00 96.00 117 ARG A C 1
ATOM 887 O O . ARG A 1 117 ? 18.077 -13.055 -23.507 1.00 96.00 117 ARG A O 1
ATOM 894 N N . PHE A 1 118 ? 17.945 -11.741 -21.684 1.00 91.12 118 PHE A N 1
ATOM 895 C CA . PHE A 1 118 ? 19.197 -11.021 -21.944 1.00 91.12 118 PHE A CA 1
ATOM 896 C C . PHE A 1 118 ? 20.403 -11.840 -21.470 1.00 91.12 118 PHE A C 1
ATOM 898 O O . PHE A 1 118 ? 21.429 -11.900 -22.141 1.00 91.12 118 PHE A O 1
ATOM 905 N N . SER A 1 119 ? 20.256 -12.512 -20.327 1.00 93.81 119 SER A N 1
ATOM 906 C CA . SER A 1 119 ? 21.248 -13.399 -19.724 1.00 93.81 119 SER A CA 1
ATOM 907 C C . SER A 1 119 ? 20.654 -14.763 -19.367 1.00 93.81 119 SER A C 1
ATOM 909 O O . SER A 1 119 ? 19.469 -14.921 -19.063 1.00 93.81 119 SER A O 1
ATOM 911 N N . SER A 1 120 ? 21.520 -15.776 -19.320 1.00 94.12 120 SER A N 1
ATOM 912 C CA . SER A 1 120 ? 21.184 -17.112 -18.814 1.00 94.12 120 SER A CA 1
ATOM 913 C C . SER A 1 120 ? 20.737 -17.116 -17.343 1.00 94.12 120 SER A C 1
ATOM 915 O O . SER A 1 120 ? 20.050 -18.050 -16.921 1.00 94.12 120 SER A O 1
ATOM 917 N N . SER A 1 121 ? 21.078 -16.073 -16.579 1.00 92.81 121 SER A N 1
ATOM 918 C CA . SER A 1 121 ? 20.669 -15.871 -15.185 1.00 92.81 121 SER A CA 1
ATOM 919 C C . SER A 1 121 ? 19.348 -15.114 -15.029 1.00 92.81 121 SER A C 1
ATOM 921 O O . SER A 1 121 ? 18.836 -15.022 -13.912 1.00 92.81 121 SER A O 1
ATOM 923 N N . ASP A 1 122 ? 18.775 -14.581 -16.112 1.00 94.44 122 ASP A N 1
ATOM 924 C CA . ASP A 1 122 ? 17.571 -13.759 -16.011 1.00 94.44 122 ASP A CA 1
ATOM 925 C C . ASP A 1 122 ? 16.376 -14.591 -15.578 1.00 94.44 122 ASP A C 1
ATOM 927 O O . ASP A 1 122 ? 16.119 -15.681 -16.098 1.00 94.44 122 ASP A O 1
ATOM 931 N N . SER A 1 123 ? 15.613 -14.047 -14.643 1.00 96.50 123 SER A N 1
ATOM 932 C CA . SER A 1 123 ? 14.345 -14.612 -14.201 1.00 96.50 123 SER A CA 1
ATOM 933 C C . SER A 1 123 ? 13.200 -13.755 -14.717 1.00 96.50 123 SER A C 1
ATOM 935 O O . SER A 1 123 ? 13.357 -12.551 -14.931 1.00 96.50 123 SER A O 1
ATOM 937 N N . PHE A 1 124 ? 12.050 -14.392 -14.935 1.00 98.25 124 PHE A N 1
ATOM 938 C CA . PHE A 1 124 ? 10.841 -13.693 -15.351 1.00 98.25 124 PHE A CA 1
ATOM 939 C C . PHE A 1 124 ? 10.546 -12.524 -14.415 1.00 98.25 124 PHE A C 1
ATOM 941 O O . PHE A 1 124 ? 10.703 -12.630 -13.192 1.00 98.25 124 PHE A O 1
ATOM 948 N N . ALA A 1 125 ? 10.093 -11.419 -15.000 1.00 98.06 125 ALA A N 1
ATOM 949 C CA . ALA A 1 125 ? 9.608 -10.297 -14.226 1.00 98.06 125 ALA A CA 1
ATOM 950 C C . ALA A 1 125 ? 8.423 -10.738 -13.357 1.00 98.06 125 ALA A C 1
ATOM 952 O O . ALA A 1 125 ? 7.726 -11.714 -13.642 1.00 98.06 125 ALA A O 1
ATOM 953 N N . TRP A 1 126 ? 8.161 -10.004 -12.288 1.00 98.00 126 TRP A N 1
ATOM 954 C CA . TRP A 1 126 ? 6.992 -10.231 -11.455 1.00 98.00 126 TRP A CA 1
ATOM 955 C C . TRP A 1 126 ? 6.314 -8.920 -11.102 1.00 98.00 126 TRP A C 1
ATOM 957 O O . TRP A 1 126 ? 6.924 -7.854 -11.069 1.00 98.00 126 TRP A O 1
ATOM 967 N N . ARG A 1 127 ? 5.017 -9.010 -10.839 1.00 96.94 127 ARG A N 1
ATOM 968 C CA . ARG A 1 127 ? 4.154 -7.889 -10.513 1.00 96.94 127 ARG A CA 1
ATOM 969 C C . ARG A 1 127 ? 3.573 -8.064 -9.125 1.00 96.94 127 ARG A C 1
ATOM 971 O O . ARG A 1 127 ? 3.104 -9.149 -8.772 1.00 96.94 127 ARG A O 1
ATOM 978 N N . CYS A 1 128 ? 3.563 -6.990 -8.346 1.00 96.12 128 CYS A N 1
ATOM 979 C CA . CYS A 1 128 ? 2.836 -6.970 -7.083 1.00 96.12 128 CYS A CA 1
ATOM 980 C C . CYS A 1 128 ? 1.345 -6.681 -7.344 1.00 96.12 128 CYS A C 1
ATOM 982 O O . CYS A 1 128 ? 1.006 -5.643 -7.911 1.00 96.12 128 CYS A O 1
ATOM 984 N N . ASP A 1 129 ? 0.458 -7.579 -6.903 1.00 93.31 129 ASP A N 1
ATOM 985 C CA . ASP A 1 129 ? -1.007 -7.484 -7.070 1.00 93.31 129 ASP A CA 1
ATOM 986 C C . ASP A 1 129 ? -1.706 -6.877 -5.831 1.00 93.31 129 ASP A C 1
ATOM 988 O O . ASP A 1 129 ? -2.919 -7.012 -5.614 1.00 93.31 129 ASP A O 1
ATOM 992 N N . ILE A 1 130 ? -0.934 -6.228 -4.965 1.00 92.62 130 ILE A N 1
ATOM 993 C CA . ILE A 1 130 ? -1.460 -5.376 -3.898 1.00 92.62 130 ILE A CA 1
ATOM 994 C C . ILE A 1 130 ? -1.846 -4.026 -4.510 1.00 92.62 130 ILE A C 1
ATOM 996 O O . ILE A 1 130 ? -1.209 -3.554 -5.448 1.00 92.62 130 ILE A O 1
ATOM 1000 N N . THR A 1 131 ? -2.905 -3.407 -3.995 1.00 91.44 131 THR A N 1
ATOM 1001 C CA . THR A 1 131 ? -3.299 -2.058 -4.403 1.00 91.44 131 THR A CA 1
ATOM 1002 C C . THR A 1 131 ? -2.289 -1.054 -3.846 1.00 91.44 131 THR A C 1
ATOM 1004 O O . THR A 1 131 ? -2.159 -0.913 -2.626 1.00 91.44 131 THR A O 1
ATOM 1007 N N . HIS A 1 132 ? -1.553 -0.368 -4.721 1.00 94.81 132 HIS A N 1
ATOM 1008 C CA . HIS A 1 132 ? -0.624 0.688 -4.317 1.00 94.81 132 HIS A CA 1
ATOM 1009 C C . HIS A 1 132 ? -1.163 2.071 -4.667 1.00 94.81 132 HIS A C 1
ATOM 1011 O O . HIS A 1 132 ? -1.945 2.227 -5.603 1.00 94.81 132 HIS A O 1
ATOM 1017 N N . ALA A 1 133 ? -0.669 3.073 -3.946 1.00 94.44 133 ALA A N 1
ATOM 1018 C CA . ALA A 1 133 ? -0.966 4.478 -4.179 1.00 94.44 133 ALA A CA 1
ATOM 1019 C C . ALA A 1 133 ? -0.508 4.935 -5.573 1.00 94.44 133 ALA A C 1
ATOM 1021 O O . ALA A 1 133 ? -1.234 5.640 -6.257 1.00 94.44 133 ALA A O 1
ATOM 1022 N N . LEU A 1 134 ? 0.663 4.475 -6.028 1.00 93.94 134 LEU A N 1
ATOM 1023 C CA . LEU A 1 134 ? 1.285 4.939 -7.278 1.00 93.94 134 LEU A CA 1
ATOM 1024 C C . LEU A 1 134 ? 1.209 3.945 -8.454 1.00 93.94 134 LEU A C 1
ATOM 1026 O O . LEU A 1 134 ? 1.914 4.101 -9.446 1.00 93.94 134 LEU A O 1
ATOM 1030 N N . GLY A 1 135 ? 0.406 2.891 -8.338 1.00 92.94 135 GLY A N 1
ATOM 1031 C CA . GLY A 1 135 ? 0.040 2.047 -9.475 1.00 92.94 135 GLY A CA 1
ATOM 1032 C C . GLY A 1 135 ? 0.409 0.588 -9.288 1.00 92.94 135 GLY A C 1
ATOM 1033 O O . GLY A 1 135 ? 0.378 0.031 -8.184 1.00 92.94 135 GLY A O 1
ATOM 1034 N N . ARG A 1 136 ? 0.754 -0.054 -10.400 1.00 93.06 136 ARG A N 1
ATOM 1035 C CA . ARG A 1 136 ? 1.331 -1.396 -10.399 1.00 93.06 136 ARG A CA 1
ATOM 1036 C C . ARG A 1 136 ? 2.847 -1.292 -10.479 1.00 93.06 136 ARG A C 1
ATOM 1038 O O . ARG A 1 136 ? 3.386 -0.434 -11.170 1.00 93.06 136 ARG A O 1
ATOM 1045 N N . TYR A 1 137 ? 3.519 -2.197 -9.782 1.00 95.75 137 TYR A N 1
ATOM 1046 C CA . TYR A 1 137 ? 4.969 -2.334 -9.846 1.00 95.75 137 TYR A CA 1
ATOM 1047 C C . TYR A 1 137 ? 5.295 -3.623 -10.572 1.00 95.75 137 TYR A C 1
ATOM 1049 O O . TYR A 1 137 ? 4.838 -4.688 -10.146 1.00 95.75 137 TYR A O 1
ATOM 1057 N N . TYR A 1 138 ? 6.086 -3.508 -11.631 1.00 97.06 138 TYR A N 1
ATOM 1058 C CA . TYR A 1 138 ? 6.769 -4.618 -12.278 1.00 97.06 138 TYR A CA 1
ATOM 1059 C C . TYR A 1 138 ? 8.218 -4.598 -11.832 1.00 97.06 138 TYR A C 1
ATOM 1061 O O . TYR A 1 138 ? 8.849 -3.546 -11.788 1.00 97.06 138 TYR A O 1
ATOM 1069 N N . MET A 1 139 ? 8.733 -5.756 -11.469 1.00 97.69 139 MET A N 1
ATOM 1070 C CA . MET A 1 139 ? 10.068 -5.918 -10.923 1.00 97.69 139 MET A CA 1
ATOM 1071 C C . MET A 1 139 ? 10.780 -6.998 -11.714 1.00 97.69 139 MET A C 1
ATOM 1073 O O . MET A 1 139 ? 10.174 -8.007 -12.081 1.00 97.69 139 MET A O 1
ATOM 1077 N N . ALA A 1 140 ? 12.066 -6.793 -11.962 1.00 97.56 140 ALA A N 1
ATOM 1078 C CA . ALA A 1 140 ? 12.936 -7.854 -12.435 1.00 97.56 140 ALA A CA 1
ATOM 1079 C C . ALA A 1 140 ? 12.970 -9.013 -11.421 1.00 97.56 140 ALA A C 1
ATOM 1081 O O . ALA A 1 140 ? 12.719 -8.828 -10.225 1.00 97.56 140 ALA A O 1
ATOM 1082 N N . GLY A 1 141 ? 13.224 -10.236 -11.890 1.00 95.44 141 GLY A N 1
ATOM 1083 C CA . GLY A 1 141 ? 13.126 -11.424 -11.032 1.00 95.44 141 GLY A CA 1
ATOM 1084 C C . GLY A 1 141 ? 14.217 -11.524 -9.947 1.00 95.44 141 GLY A C 1
ATOM 1085 O O . GLY A 1 141 ? 14.079 -12.276 -8.970 1.00 95.44 141 GLY A O 1
ATOM 1086 N N . ASP A 1 142 ? 15.276 -10.721 -10.051 1.00 96.12 142 ASP A N 1
ATOM 1087 C CA . ASP A 1 142 ? 16.294 -10.555 -9.014 1.00 96.12 142 ASP A CA 1
ATOM 1088 C C . ASP A 1 142 ? 15.808 -9.675 -7.848 1.00 96.12 142 ASP A C 1
ATOM 1090 O O . ASP A 1 142 ? 16.144 -9.955 -6.695 1.00 96.12 142 ASP A O 1
ATOM 1094 N N . LYS A 1 143 ? 14.936 -8.689 -8.095 1.00 97.25 143 LYS A N 1
ATOM 1095 C CA . LYS A 1 143 ? 14.330 -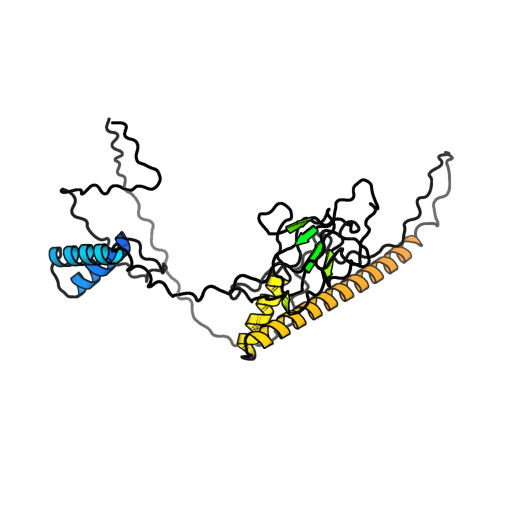7.870 -7.038 1.00 97.25 143 LYS A CA 1
ATOM 1096 C C . LYS A 1 143 ? 13.378 -8.700 -6.181 1.00 97.25 143 LYS A C 1
ATOM 1098 O O . LYS A 1 143 ? 12.438 -9.323 -6.672 1.00 97.25 143 LYS A O 1
ATOM 1103 N N . LYS A 1 144 ? 13.609 -8.689 -4.865 1.00 96.75 144 LYS A N 1
ATOM 1104 C CA . LYS A 1 144 ? 12.841 -9.495 -3.903 1.00 96.75 144 LYS A CA 1
ATOM 1105 C C . LYS A 1 144 ? 11.760 -8.729 -3.158 1.00 96.75 144 LYS A C 1
ATOM 1107 O O . LYS A 1 144 ? 10.881 -9.377 -2.608 1.00 96.75 144 LYS A O 1
ATOM 1112 N N . CYS A 1 145 ? 11.770 -7.400 -3.164 1.00 97.31 145 CYS A N 1
ATOM 1113 C CA . CYS A 1 145 ? 10.806 -6.580 -2.430 1.00 97.31 145 CYS A CA 1
ATOM 1114 C C . CYS A 1 145 ? 10.121 -5.572 -3.353 1.00 97.31 145 CYS A C 1
ATOM 1116 O O . CYS A 1 145 ? 10.774 -4.934 -4.175 1.00 97.31 145 CYS A O 1
ATOM 1118 N N . CYS A 1 146 ? 8.810 -5.399 -3.181 1.00 97.50 146 CYS A N 1
ATOM 1119 C CA . CYS A 1 146 ? 8.058 -4.347 -3.858 1.00 97.50 146 CYS A CA 1
ATOM 1120 C C . CYS A 1 146 ? 8.306 -2.988 -3.181 1.00 97.50 146 CYS A C 1
ATOM 1122 O O . CYS A 1 146 ? 7.964 -2.859 -2.005 1.00 97.50 146 CYS A O 1
ATOM 1124 N N . PRO A 1 147 ? 8.790 -1.948 -3.885 1.00 96.81 147 PRO A N 1
ATOM 1125 C CA . PRO A 1 147 ? 8.993 -0.625 -3.277 1.00 96.81 147 PRO A CA 1
ATOM 1126 C C . PRO A 1 147 ? 7.674 0.070 -2.913 1.00 96.81 147 PRO A C 1
ATOM 1128 O O . PRO A 1 147 ? 7.612 0.904 -2.010 1.00 96.81 147 PRO A O 1
ATOM 1131 N N . GLY A 1 148 ? 6.573 -0.330 -3.557 1.00 95.75 148 GLY A N 1
ATOM 1132 C CA . GLY A 1 148 ? 5.245 0.184 -3.255 1.00 95.75 148 GLY A CA 1
ATOM 1133 C C . GLY A 1 148 ? 4.755 -0.171 -1.848 1.00 95.75 148 GLY A C 1
ATOM 1134 O O . GLY A 1 148 ? 4.221 0.692 -1.160 1.00 95.75 148 GLY A O 1
ATOM 1135 N N . CYS A 1 149 ? 4.908 -1.425 -1.411 1.00 95.50 149 CYS A N 1
ATOM 1136 C CA . CYS A 1 149 ? 4.327 -1.912 -0.147 1.00 95.50 149 CYS A CA 1
ATOM 1137 C C . CYS A 1 149 ? 5.276 -2.727 0.744 1.00 95.50 149 CYS A C 1
ATOM 1139 O O . CYS A 1 149 ? 4.847 -3.214 1.787 1.00 95.50 149 CYS A O 1
ATOM 1141 N N . GLY A 1 150 ? 6.526 -2.938 0.334 1.00 95.75 150 GLY A N 1
ATOM 1142 C CA . GLY A 1 150 ? 7.507 -3.750 1.061 1.00 95.75 150 GLY A CA 1
ATOM 1143 C C . GLY A 1 150 ? 7.239 -5.257 1.018 1.00 95.75 150 GLY A C 1
ATOM 1144 O O . GLY A 1 150 ? 7.927 -6.022 1.687 1.00 95.75 150 GLY A O 1
ATOM 1145 N N . SER A 1 151 ? 6.243 -5.717 0.252 1.00 95.56 151 SER A N 1
ATOM 1146 C CA . SER A 1 151 ? 5.951 -7.150 0.158 1.00 95.56 151 SER A CA 1
ATOM 1147 C C . SER A 1 151 ? 7.088 -7.895 -0.530 1.00 95.56 151 SER A C 1
ATOM 1149 O O . SER A 1 151 ? 7.526 -7.514 -1.617 1.00 95.56 151 SER A O 1
ATOM 1151 N N . HIS A 1 152 ? 7.527 -8.979 0.104 1.00 96.62 152 HIS A N 1
ATOM 1152 C CA . HIS A 1 152 ? 8.590 -9.836 -0.401 1.00 96.62 152 HIS A CA 1
ATOM 1153 C C . HIS A 1 152 ? 8.054 -10.844 -1.433 1.00 96.62 152 HIS A C 1
ATOM 1155 O O . HIS A 1 152 ? 6.959 -11.387 -1.261 1.00 96.62 152 HIS A O 1
ATOM 1161 N N . PHE A 1 153 ? 8.844 -11.168 -2.460 1.00 96.12 153 PHE A N 1
ATOM 1162 C CA . PHE A 1 153 ? 8.493 -12.118 -3.515 1.00 96.12 153 PHE A CA 1
ATOM 1163 C C . PHE A 1 153 ? 8.163 -13.491 -2.932 1.00 96.12 153 PHE A C 1
ATOM 1165 O O . PHE A 1 153 ? 7.144 -14.062 -3.272 1.00 96.12 153 PHE A O 1
ATOM 1172 N N . ASN A 1 154 ? 8.925 -14.000 -1.966 1.00 96.00 154 ASN A N 1
ATOM 1173 C CA . ASN A 1 154 ? 8.606 -15.274 -1.294 1.00 96.00 154 ASN A CA 1
ATOM 1174 C C . ASN A 1 154 ? 7.559 -15.149 -0.166 1.00 96.00 154 ASN A C 1
ATOM 1176 O O . ASN A 1 154 ? 7.262 -16.132 0.504 1.00 96.00 154 ASN A O 1
ATOM 1180 N N . GLY A 1 155 ? 7.012 -13.954 0.073 1.00 94.56 155 GLY A N 1
ATOM 1181 C CA . GLY A 1 155 ? 6.018 -13.716 1.119 1.00 94.56 155 GLY A CA 1
ATOM 1182 C C . GLY A 1 155 ? 4.597 -14.128 0.720 1.00 94.56 155 GLY A C 1
ATOM 1183 O O . GLY A 1 155 ? 4.320 -14.475 -0.431 1.00 94.56 155 GLY A O 1
ATOM 1184 N N . GLY A 1 156 ? 3.672 -14.022 1.679 1.00 91.88 156 GLY A N 1
ATOM 1185 C CA . GLY A 1 156 ? 2.237 -14.285 1.488 1.00 91.88 156 GLY A CA 1
ATOM 1186 C C . GLY A 1 156 ? 1.472 -13.205 0.705 1.00 91.88 156 GLY A C 1
ATOM 1187 O O . GLY A 1 156 ? 0.249 -13.272 0.613 1.00 91.88 156 GLY A O 1
ATOM 1188 N N . GLY A 1 157 ? 2.162 -12.195 0.166 1.00 90.06 157 GLY A N 1
ATOM 1189 C CA . GLY A 1 157 ? 1.555 -11.160 -0.670 1.00 90.06 157 GLY A CA 1
ATOM 1190 C C . GLY A 1 157 ? 1.084 -11.709 -2.020 1.00 90.06 157 GLY A C 1
ATOM 1191 O O . GLY A 1 157 ? 1.677 -12.641 -2.572 1.00 90.06 157 GLY A O 1
ATOM 1192 N N . ARG A 1 158 ? 0.020 -11.111 -2.575 1.00 93.50 158 ARG A N 1
ATOM 1193 C CA . ARG A 1 158 ? -0.457 -11.439 -3.927 1.00 93.50 158 ARG A CA 1
ATOM 1194 C C . ARG A 1 158 ? 0.552 -10.932 -4.955 1.00 93.50 158 ARG A C 1
ATOM 1196 O O . ARG A 1 158 ? 0.869 -9.743 -4.981 1.00 93.50 158 ARG A O 1
ATOM 1203 N N . LYS A 1 159 ? 1.032 -11.836 -5.799 1.00 95.75 159 LYS A N 1
ATOM 1204 C CA . LYS A 1 159 ? 2.012 -11.567 -6.849 1.00 95.75 159 LYS A CA 1
ATOM 1205 C C . LYS A 1 159 ? 1.667 -12.366 -8.095 1.00 95.75 159 LYS A C 1
ATOM 1207 O O . LYS A 1 159 ? 1.098 -13.454 -7.992 1.00 95.75 159 LYS A O 1
ATOM 1212 N N . ARG A 1 160 ? 2.084 -11.851 -9.245 1.00 97.00 160 ARG A N 1
ATOM 1213 C CA . ARG A 1 160 ? 1.982 -12.525 -10.537 1.00 97.00 160 ARG A CA 1
ATOM 1214 C C . ARG A 1 160 ? 3.360 -12.587 -11.175 1.00 97.00 160 ARG A C 1
ATOM 1216 O O . ARG A 1 160 ? 4.036 -11.570 -11.248 1.00 97.00 160 ARG A O 1
ATOM 1223 N N . VAL A 1 161 ? 3.777 -13.772 -11.602 1.00 98.00 161 VAL A N 1
ATOM 1224 C CA . VAL A 1 161 ? 4.958 -13.921 -12.461 1.00 98.00 161 VAL A CA 1
ATOM 1225 C C . VAL A 1 161 ? 4.528 -13.583 -13.883 1.00 98.00 161 VAL A C 1
ATOM 1227 O O . VAL A 1 161 ? 3.475 -14.042 -14.328 1.00 98.00 161 VAL A O 1
ATOM 1230 N N . MET A 1 162 ? 5.298 -12.731 -14.543 1.00 98.00 162 MET A N 1
ATOM 1231 C CA . MET A 1 162 ? 5.043 -12.281 -15.904 1.00 98.00 162 MET A CA 1
ATOM 1232 C C . MET A 1 162 ? 5.697 -13.238 -16.907 1.00 98.00 162 MET A C 1
ATOM 1234 O O . MET A 1 162 ? 6.516 -14.077 -16.543 1.00 98.00 162 MET A O 1
ATOM 1238 N N . ASP A 1 163 ? 5.352 -13.101 -18.179 1.00 98.00 163 ASP A N 1
ATOM 1239 C CA . ASP A 1 163 ? 5.912 -13.875 -19.297 1.00 98.00 163 ASP A CA 1
ATOM 1240 C C . ASP A 1 163 ? 6.971 -13.110 -20.102 1.00 98.00 163 ASP A C 1
ATOM 1242 O O . ASP A 1 163 ? 7.358 -13.528 -21.189 1.00 98.00 163 ASP A O 1
ATOM 1246 N N . PHE A 1 164 ? 7.464 -12.005 -19.549 1.00 98.06 164 PHE A N 1
ATOM 1247 C CA . PHE A 1 164 ? 8.577 -11.232 -20.082 1.00 98.06 164 PHE A CA 1
ATOM 1248 C C . PHE A 1 164 ? 9.658 -11.040 -19.015 1.00 98.06 164 PHE A C 1
ATOM 1250 O O . PHE A 1 164 ? 9.442 -11.239 -17.815 1.00 98.06 164 PHE A O 1
ATOM 1257 N N . PHE A 1 165 ? 10.835 -10.640 -19.467 1.00 98.25 165 PHE A N 1
ATOM 1258 C CA . PHE A 1 165 ? 12.008 -10.327 -18.668 1.00 98.25 165 PHE A CA 1
ATOM 1259 C C . PHE A 1 165 ? 12.161 -8.814 -18.544 1.00 98.25 165 PHE A C 1
ATOM 1261 O O . PHE A 1 165 ? 11.792 -8.062 -19.446 1.00 98.25 165 PHE A O 1
ATOM 1268 N N . LEU A 1 166 ? 12.714 -8.377 -17.417 1.00 97.38 166 LEU A N 1
ATOM 1269 C CA . LEU A 1 166 ? 13.204 -7.018 -17.208 1.00 97.38 166 LEU A CA 1
ATOM 1270 C C . LEU A 1 166 ? 14.702 -7.100 -16.891 1.00 97.38 166 LEU A C 1
ATOM 1272 O O . LEU A 1 166 ? 15.119 -8.108 -16.312 1.00 97.38 166 LEU A O 1
ATOM 1276 N N . PRO A 1 167 ? 15.500 -6.069 -17.221 1.00 96.19 167 PRO A N 1
ATOM 1277 C CA . PRO A 1 167 ? 16.918 -6.065 -16.891 1.00 96.19 167 PRO A CA 1
ATOM 1278 C C . PRO A 1 167 ? 17.132 -6.161 -15.376 1.00 96.19 167 PRO A C 1
ATOM 1280 O O . PRO A 1 167 ? 16.300 -5.696 -14.593 1.00 96.19 167 PRO A O 1
ATOM 1283 N N . SER A 1 168 ? 18.249 -6.759 -14.957 1.00 95.62 168 SER A N 1
ATOM 1284 C CA . SER A 1 168 ? 18.550 -6.965 -13.535 1.00 95.62 168 SER A CA 1
ATOM 1285 C C . SER A 1 168 ? 18.419 -5.662 -12.750 1.00 95.62 168 SER A C 1
ATOM 1287 O O . SER A 1 168 ? 18.922 -4.609 -13.139 1.00 95.62 168 SER A O 1
ATOM 1289 N N . GLY A 1 169 ? 17.708 -5.730 -11.636 1.00 94.25 169 GLY A N 1
ATOM 1290 C CA . GLY A 1 169 ? 17.530 -4.631 -10.715 1.00 94.25 169 GLY A CA 1
ATOM 1291 C C . GLY A 1 169 ? 16.413 -3.663 -11.101 1.00 94.25 169 GLY A C 1
ATOM 1292 O O . GLY A 1 169 ? 16.105 -2.778 -10.304 1.00 94.25 169 GLY A O 1
ATOM 1293 N N . TYR A 1 170 ? 15.780 -3.817 -12.265 1.00 95.06 170 TYR A N 1
ATOM 1294 C CA . TYR A 1 170 ? 14.781 -2.859 -12.723 1.00 95.06 170 TYR A CA 1
ATOM 1295 C C . TYR A 1 170 ? 13.490 -2.946 -11.919 1.00 95.06 170 TYR A C 1
ATOM 1297 O O . TYR A 1 170 ? 12.979 -4.023 -11.593 1.00 95.06 170 TYR A O 1
ATOM 1305 N N . VAL A 1 171 ? 12.923 -1.768 -11.670 1.00 95.75 171 VAL A N 1
ATOM 1306 C CA . VAL A 1 171 ? 11.565 -1.592 -11.172 1.00 95.75 171 VAL A CA 1
ATOM 1307 C C . VAL A 1 171 ? 10.859 -0.608 -12.089 1.00 95.75 171 VAL A C 1
ATOM 1309 O O . VAL A 1 171 ? 11.318 0.515 -12.274 1.00 95.75 171 VAL A O 1
ATOM 1312 N N . VAL A 1 172 ? 9.718 -1.016 -12.634 1.00 95.38 172 VAL A N 1
ATOM 1313 C CA . VAL A 1 172 ? 8.866 -0.163 -13.458 1.00 95.38 172 VAL A CA 1
ATOM 1314 C C . VAL A 1 172 ? 7.564 0.106 -12.720 1.00 95.38 172 VAL A C 1
ATOM 1316 O O . VAL A 1 172 ? 6.822 -0.816 -12.367 1.00 95.38 172 VAL A O 1
ATOM 1319 N N . ARG A 1 173 ? 7.287 1.391 -12.500 1.00 94.44 173 ARG A N 1
ATOM 1320 C CA . ARG A 1 173 ? 6.005 1.895 -12.008 1.00 94.44 173 ARG A CA 1
ATOM 1321 C C . ARG A 1 173 ? 5.089 2.124 -13.206 1.00 94.44 173 ARG A C 1
ATOM 1323 O O . ARG A 1 173 ? 5.390 2.953 -14.057 1.00 94.44 173 ARG A O 1
ATOM 1330 N N . GLN A 1 174 ? 3.973 1.405 -13.265 1.00 91.31 174 GLN A N 1
ATOM 1331 C CA . GLN A 1 174 ? 2.926 1.634 -14.255 1.00 91.31 174 GLN A CA 1
ATOM 1332 C C . GLN A 1 174 ? 1.731 2.296 -13.576 1.00 91.31 174 GLN A C 1
ATOM 1334 O O . GLN A 1 174 ? 1.143 1.721 -12.654 1.00 91.31 174 GLN A O 1
ATOM 1339 N N . ILE A 1 175 ? 1.367 3.487 -14.054 1.00 88.19 175 ILE A N 1
ATOM 1340 C CA . ILE A 1 175 ? 0.147 4.179 -13.634 1.00 88.19 175 ILE A CA 1
ATOM 1341 C C . ILE A 1 175 ? -1.027 3.271 -13.994 1.00 88.19 175 ILE A C 1
ATOM 1343 O O . ILE A 1 175 ? -1.204 2.909 -15.159 1.00 88.19 175 ILE A O 1
ATOM 1347 N N . ALA A 1 176 ? -1.796 2.845 -12.993 1.00 78.06 176 ALA A N 1
ATOM 1348 C CA . ALA A 1 176 ? -2.982 2.058 -13.272 1.00 78.06 176 ALA A CA 1
ATOM 1349 C C . ALA A 1 176 ? -4.104 3.019 -13.698 1.00 78.06 176 ALA A C 1
ATOM 1351 O O . ALA A 1 176 ? -4.231 4.104 -13.129 1.00 78.06 176 ALA A O 1
ATOM 1352 N N . PRO A 1 177 ? -4.933 2.649 -14.685 1.00 74.44 177 PRO A N 1
ATOM 1353 C CA . PRO A 1 177 ? -6.145 3.399 -14.988 1.00 74.44 177 PRO A CA 1
ATOM 1354 C C . PRO A 1 177 ? -6.970 3.624 -13.712 1.00 74.44 177 PRO A C 1
ATOM 1356 O O . PRO A 1 177 ? -7.059 2.711 -12.893 1.00 74.44 177 PRO A O 1
ATOM 1359 N N . LEU A 1 178 ? -7.603 4.796 -13.557 1.00 63.56 178 LEU A N 1
ATOM 1360 C CA . LEU A 1 178 ? -8.308 5.193 -12.319 1.00 63.56 178 LEU A CA 1
ATOM 1361 C C . LEU A 1 178 ? -9.231 4.102 -11.742 1.00 63.56 178 LEU A C 1
ATOM 1363 O O . LEU A 1 178 ? -9.312 3.942 -10.533 1.00 63.56 178 LEU A O 1
ATOM 1367 N N . HIS A 1 179 ? -9.897 3.325 -12.598 1.00 64.56 179 HIS A N 1
ATOM 1368 C CA . HIS A 1 179 ? -10.839 2.274 -12.193 1.00 64.56 179 HIS A CA 1
ATOM 1369 C C . HIS A 1 179 ? -10.180 0.986 -11.661 1.00 64.56 179 HIS A C 1
ATOM 1371 O O . HIS A 1 179 ? -10.866 0.107 -11.150 1.00 64.56 179 HIS A O 1
ATOM 1377 N N . LEU A 1 180 ? -8.865 0.832 -11.826 1.00 61.00 180 LEU A N 1
ATOM 1378 C CA . LEU A 1 180 ? -8.083 -0.302 -11.321 1.00 61.00 180 LEU A CA 1
ATOM 1379 C C . LEU A 1 180 ? -7.383 0.028 -9.999 1.00 61.00 180 LEU A C 1
ATOM 1381 O O . LEU A 1 180 ? -6.759 -0.850 -9.396 1.00 61.00 180 LEU A O 1
ATOM 1385 N N . GLN A 1 181 ? -7.470 1.282 -9.558 1.00 66.06 181 GLN A N 1
ATOM 1386 C CA . GLN A 1 181 ? -6.664 1.824 -8.481 1.00 66.06 181 GLN A CA 1
ATOM 1387 C C . GLN A 1 181 ? -7.535 2.418 -7.369 1.00 66.06 181 GLN A C 1
ATOM 1389 O O . GLN A 1 181 ? -7.411 3.582 -7.010 1.00 66.06 181 GLN A O 1
ATOM 1394 N N . ASP A 1 182 ? -8.372 1.574 -6.761 1.00 82.19 182 ASP A N 1
ATOM 1395 C CA . ASP A 1 182 ? -9.108 1.896 -5.528 1.00 82.19 182 ASP A CA 1
ATOM 1396 C C . ASP A 1 182 ? -8.158 1.878 -4.315 1.00 82.19 182 ASP A C 1
ATOM 1398 O O . ASP A 1 182 ? -8.320 1.100 -3.367 1.00 82.19 182 ASP A O 1
ATOM 1402 N N . TRP A 1 183 ? -7.076 2.659 -4.368 1.00 92.81 183 TRP A N 1
ATOM 1403 C CA . TRP A 1 183 ? -6.188 2.791 -3.223 1.00 92.81 183 TRP A CA 1
ATOM 1404 C C . TRP A 1 183 ? -6.925 3.521 -2.105 1.00 92.81 183 TRP A C 1
ATOM 1406 O O . TRP A 1 183 ? -7.461 4.608 -2.296 1.00 92.81 183 TRP A O 1
ATOM 1416 N N . GLN A 1 184 ? -6.929 2.909 -0.926 1.00 93.31 184 GLN A N 1
ATOM 1417 C CA . GLN A 1 184 ? -7.506 3.487 0.275 1.00 93.31 184 GLN A CA 1
ATOM 1418 C C . GLN A 1 184 ? -6.403 3.704 1.297 1.00 93.31 184 GLN A C 1
ATOM 1420 O O . GLN A 1 184 ? -5.612 2.796 1.584 1.00 93.31 184 GLN A O 1
ATOM 1425 N N . ALA A 1 185 ? -6.381 4.906 1.866 1.00 94.12 185 ALA A N 1
ATOM 1426 C CA . ALA A 1 185 ? -5.515 5.211 2.985 1.00 94.12 185 ALA A CA 1
ATOM 1427 C C . ALA A 1 185 ? -5.792 4.247 4.149 1.00 94.12 185 ALA A C 1
ATOM 1429 O O . ALA A 1 185 ? -6.934 3.920 4.484 1.00 94.12 185 ALA A O 1
ATOM 1430 N N . GLY A 1 186 ? -4.713 3.761 4.755 1.00 93.56 186 GLY A N 1
ATOM 1431 C CA . GLY A 1 186 ? -4.782 2.885 5.911 1.00 93.56 186 GLY A CA 1
ATOM 1432 C C . GLY A 1 186 ? -5.025 3.669 7.198 1.00 93.56 186 GLY A C 1
ATOM 1433 O O . GLY A 1 186 ? -5.415 4.834 7.216 1.00 93.56 186 GLY A O 1
ATOM 1434 N N . ARG A 1 187 ? -4.731 3.027 8.329 1.00 94.56 187 ARG A N 1
ATOM 1435 C CA . ARG A 1 187 ? -4.738 3.718 9.625 1.00 94.56 187 ARG A CA 1
ATOM 1436 C C . ARG A 1 187 ? -3.658 4.801 9.657 1.00 94.56 187 ARG A C 1
ATOM 1438 O O . ARG A 1 187 ? -2.581 4.615 9.085 1.00 94.56 187 ARG A O 1
ATOM 1445 N N . LYS A 1 188 ? -3.930 5.881 10.393 1.00 93.19 188 LYS A N 1
ATOM 1446 C CA . LYS A 1 188 ? -2.957 6.945 10.656 1.00 93.19 188 LYS A CA 1
ATOM 1447 C C . LYS A 1 188 ? -1.684 6.353 11.276 1.00 93.19 188 LYS A C 1
ATOM 1449 O O . LYS A 1 188 ? -1.786 5.646 12.289 1.00 93.19 188 LYS A O 1
ATOM 1454 N N . PRO A 1 189 ? -0.502 6.566 10.671 1.00 89.00 189 PRO A N 1
ATOM 1455 C CA . PRO A 1 189 ? 0.743 6.045 11.216 1.00 89.00 189 PRO A CA 1
ATOM 1456 C C . PRO A 1 189 ? 1.028 6.704 12.572 1.00 89.00 189 PRO A C 1
ATOM 1458 O O . PRO A 1 189 ? 0.840 7.905 12.741 1.00 89.00 189 PRO A O 1
ATOM 1461 N N . LYS A 1 190 ? 1.469 5.912 13.559 1.00 86.00 190 LYS A N 1
ATOM 1462 C CA . LYS A 1 190 ? 1.774 6.416 14.913 1.00 86.00 190 LYS A CA 1
ATOM 1463 C C . LYS A 1 190 ? 3.118 7.144 14.995 1.00 86.00 190 LYS A C 1
ATOM 1465 O O . LYS A 1 190 ? 3.328 7.922 15.916 1.00 86.00 190 LYS A O 1
ATOM 1470 N N . THR A 1 191 ? 4.033 6.868 14.068 1.00 78.00 191 THR A N 1
ATOM 1471 C CA . THR A 1 191 ? 5.400 7.399 14.064 1.00 78.00 191 THR A CA 1
ATOM 1472 C C . THR A 1 191 ? 5.789 7.833 12.658 1.00 78.00 191 THR A C 1
ATOM 1474 O O . THR A 1 191 ? 5.558 7.095 11.703 1.00 78.00 191 THR A O 1
ATOM 1477 N N . LYS A 1 192 ? 6.413 9.012 12.543 1.00 74.00 192 LYS A N 1
ATOM 1478 C CA . LYS A 1 192 ? 6.924 9.552 11.270 1.00 74.00 192 LYS A CA 1
ATOM 1479 C C . LYS A 1 192 ? 8.285 8.962 10.855 1.00 74.00 192 LYS A C 1
ATOM 1481 O O . LYS A 1 192 ? 8.672 9.089 9.702 1.00 74.00 192 LYS A O 1
ATOM 1486 N N . LYS A 1 193 ? 9.023 8.327 11.776 1.00 81.81 193 LYS A N 1
ATOM 1487 C CA . LYS A 1 193 ? 10.386 7.832 11.512 1.00 81.81 193 LYS A CA 1
ATOM 1488 C C . LYS A 1 193 ? 10.365 6.563 10.649 1.00 81.81 193 LYS A C 1
ATOM 1490 O O . LYS A 1 193 ? 9.732 5.584 11.036 1.00 81.81 193 LYS A O 1
ATOM 1495 N N . GLY A 1 194 ? 11.095 6.590 9.531 1.00 77.50 194 GLY A N 1
ATOM 1496 C CA . GLY A 1 194 ? 11.407 5.408 8.719 1.00 77.50 194 GLY A CA 1
ATOM 1497 C C . GLY A 1 194 ? 10.310 4.950 7.753 1.00 77.50 194 GLY A C 1
ATOM 1498 O O . GLY A 1 194 ? 10.107 3.747 7.609 1.00 77.50 194 GLY A O 1
ATOM 1499 N N . LEU A 1 195 ? 9.581 5.869 7.107 1.00 74.12 195 LEU A N 1
ATOM 1500 C CA . LEU A 1 195 ? 8.664 5.489 6.023 1.00 74.12 195 LEU A CA 1
ATOM 1501 C C . LEU A 1 195 ? 9.491 4.994 4.831 1.00 74.12 195 LEU A C 1
ATOM 1503 O O . LEU A 1 195 ? 10.114 5.792 4.141 1.00 74.12 195 LEU A O 1
ATOM 1507 N N . SER A 1 196 ? 9.511 3.680 4.619 1.00 83.19 196 SER A N 1
ATOM 1508 C CA . SER A 1 196 ? 10.377 3.035 3.626 1.00 83.19 196 SER A CA 1
ATOM 1509 C C . SER A 1 196 ? 9.658 2.672 2.331 1.00 83.19 196 SER A C 1
ATOM 1511 O O . SER A 1 196 ? 10.300 2.310 1.351 1.00 83.19 196 SER A O 1
ATOM 1513 N N . THR A 1 197 ? 8.325 2.741 2.307 1.00 95.44 197 THR A N 1
ATOM 1514 C CA . THR A 1 197 ? 7.528 2.309 1.150 1.00 95.44 197 THR A CA 1
ATOM 1515 C C . THR A 1 197 ? 6.656 3.433 0.615 1.00 95.44 197 THR A C 1
ATOM 1517 O O . THR A 1 197 ? 6.151 4.266 1.373 1.00 95.44 197 THR A O 1
ATOM 1520 N N . HIS A 1 198 ? 6.397 3.421 -0.693 1.00 95.94 198 HIS A N 1
ATOM 1521 C CA . HIS A 1 198 ? 5.610 4.480 -1.329 1.00 95.94 198 HIS A CA 1
ATOM 1522 C C . HIS A 1 198 ? 4.172 4.542 -0.781 1.00 95.94 198 HIS A C 1
ATOM 1524 O O . HIS A 1 198 ? 3.620 5.626 -0.613 1.00 95.94 198 HIS A O 1
ATOM 1530 N N . ASN A 1 199 ? 3.570 3.401 -0.412 1.00 95.44 199 ASN A N 1
ATOM 1531 C CA . ASN A 1 199 ? 2.258 3.380 0.246 1.00 95.44 199 ASN A CA 1
ATOM 1532 C C . ASN A 1 199 ? 2.283 4.028 1.631 1.00 95.44 199 ASN A C 1
ATOM 1534 O O . ASN A 1 199 ? 1.308 4.668 2.016 1.00 95.44 199 ASN A O 1
ATOM 1538 N N . GLN A 1 200 ? 3.356 3.843 2.401 1.00 95.31 200 GLN A N 1
ATOM 1539 C CA . GLN A 1 200 ? 3.492 4.478 3.712 1.00 95.31 200 GLN A CA 1
ATOM 1540 C C . GLN A 1 200 ? 3.634 5.997 3.578 1.00 95.31 200 GLN A C 1
ATOM 1542 O O . GLN A 1 200 ? 3.014 6.724 4.351 1.00 95.31 200 GLN A O 1
ATOM 1547 N N . MET A 1 201 ? 4.385 6.462 2.577 1.00 95.56 201 MET A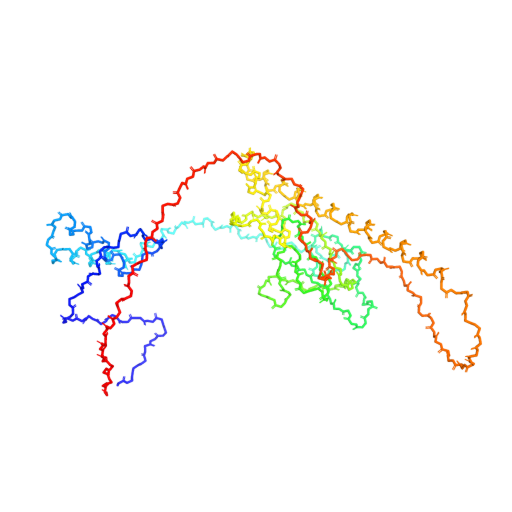 N 1
ATOM 1548 C CA . MET A 1 201 ? 4.527 7.885 2.256 1.00 95.56 201 MET A CA 1
ATOM 1549 C C . MET A 1 201 ? 3.196 8.501 1.814 1.00 95.56 201 MET A C 1
ATOM 1551 O O . MET A 1 201 ? 2.766 9.494 2.395 1.00 95.56 201 MET A O 1
ATOM 1555 N N . ALA A 1 202 ? 2.488 7.862 0.878 1.00 96.19 202 ALA A N 1
ATOM 1556 C CA . ALA A 1 202 ? 1.166 8.312 0.444 1.00 96.19 202 ALA A CA 1
ATOM 1557 C C . ALA A 1 202 ? 0.152 8.320 1.594 1.00 96.19 202 ALA A C 1
ATOM 1559 O O . ALA A 1 202 ? -0.618 9.264 1.741 1.00 96.19 202 ALA A O 1
ATOM 1560 N N . ASN A 1 203 ? 0.182 7.308 2.463 1.00 96.25 203 ASN A N 1
ATOM 1561 C CA . ASN A 1 203 ? -0.674 7.274 3.644 1.00 96.25 203 ASN A CA 1
ATOM 1562 C C . ASN A 1 203 ? -0.340 8.411 4.625 1.00 96.25 203 ASN A C 1
ATOM 1564 O O . ASN A 1 203 ? -1.256 9.005 5.184 1.00 96.25 203 ASN A O 1
ATOM 1568 N N . LEU A 1 204 ? 0.941 8.742 4.832 1.00 95.81 204 LEU A N 1
ATOM 1569 C CA . LEU A 1 204 ? 1.320 9.894 5.656 1.00 95.81 204 LEU A CA 1
ATOM 1570 C C . LEU A 1 204 ? 0.787 11.200 5.049 1.00 95.81 204 LEU A C 1
ATOM 1572 O O . LEU A 1 204 ? 0.128 11.959 5.755 1.00 95.81 204 LEU A O 1
ATOM 1576 N N . ASN A 1 205 ? 1.035 11.428 3.757 1.00 96.31 205 ASN A N 1
ATOM 1577 C CA . ASN A 1 205 ? 0.584 12.632 3.056 1.00 96.31 205 ASN A CA 1
ATOM 1578 C C . ASN A 1 205 ? -0.938 12.787 3.138 1.00 96.31 205 ASN A C 1
ATOM 1580 O O . ASN A 1 205 ? -1.420 13.868 3.460 1.00 96.31 205 ASN A O 1
ATOM 1584 N N . TYR A 1 206 ? -1.689 11.697 2.953 1.00 97.56 206 TYR A N 1
ATOM 1585 C CA . TYR A 1 206 ? -3.144 11.685 3.104 1.00 97.56 206 TYR A CA 1
ATOM 1586 C C . TYR A 1 206 ? -3.588 12.204 4.476 1.00 97.56 206 TYR A C 1
ATOM 1588 O O . TYR A 1 206 ? -4.423 13.101 4.557 1.00 97.56 206 TYR A O 1
ATOM 1596 N N . TRP A 1 207 ? -3.024 11.671 5.564 1.00 97.00 207 TRP A N 1
ATOM 1597 C CA . TRP A 1 207 ? -3.439 12.082 6.907 1.00 97.00 207 TRP A CA 1
ATOM 1598 C C . TRP A 1 207 ? -3.039 13.523 7.228 1.00 97.00 207 TRP A C 1
ATOM 1600 O O . TRP A 1 207 ? -3.823 14.211 7.873 1.00 97.00 207 TRP A O 1
ATOM 1610 N N . ASN A 1 208 ? -1.889 13.995 6.738 1.00 96.06 208 ASN A N 1
ATOM 1611 C CA . ASN A 1 208 ? -1.504 15.401 6.879 1.00 96.06 208 ASN A CA 1
ATOM 1612 C C . ASN A 1 208 ? -2.501 16.321 6.152 1.00 96.06 208 ASN A C 1
ATOM 1614 O O . ASN A 1 208 ? -2.950 17.303 6.727 1.00 96.06 208 ASN A O 1
ATOM 1618 N N . ILE A 1 209 ? -2.923 15.969 4.932 1.00 97.56 209 ILE A N 1
ATOM 1619 C CA . ILE A 1 209 ? -3.914 16.743 4.166 1.00 97.56 209 ILE A CA 1
ATOM 1620 C C . ILE A 1 209 ? -5.266 16.790 4.892 1.00 97.56 209 ILE A C 1
ATOM 1622 O O . ILE A 1 209 ? -5.877 17.854 4.985 1.00 97.56 209 ILE A O 1
ATOM 1626 N N . ILE A 1 210 ? -5.731 15.657 5.427 1.00 97.38 210 ILE A N 1
ATOM 1627 C CA . ILE A 1 210 ? -6.980 15.602 6.201 1.00 97.38 210 ILE A CA 1
ATOM 1628 C C . ILE A 1 210 ? -6.891 16.485 7.452 1.00 97.38 210 ILE A C 1
ATOM 1630 O O . ILE A 1 210 ? -7.832 17.224 7.734 1.00 97.38 210 ILE A O 1
ATOM 1634 N N . ASP A 1 211 ? -5.781 16.424 8.191 1.00 96.62 211 ASP A N 1
ATOM 1635 C CA . ASP A 1 211 ? -5.608 17.196 9.423 1.00 96.62 211 ASP A CA 1
ATOM 1636 C C . ASP A 1 211 ? -5.457 18.708 9.158 1.00 96.62 211 ASP A C 1
ATOM 1638 O O . ASP A 1 211 ? -6.009 19.516 9.902 1.00 96.62 211 ASP A O 1
ATOM 1642 N N . GLU A 1 212 ? -4.697 19.095 8.128 1.00 97.31 212 GLU A N 1
ATOM 1643 C CA . GLU A 1 212 ? -4.321 20.493 7.862 1.00 97.31 212 GLU A CA 1
ATOM 1644 C C . GLU A 1 212 ? -5.347 21.237 7.003 1.00 97.31 212 GLU A C 1
ATOM 1646 O O . GLU A 1 212 ? -5.612 22.416 7.235 1.00 97.31 212 GLU A O 1
ATOM 1651 N N . GLN A 1 213 ? -5.917 20.567 5.998 1.00 97.06 213 GLN A N 1
ATOM 1652 C CA . GLN A 1 213 ? -6.774 21.200 4.988 1.00 97.06 213 GLN A CA 1
ATOM 1653 C C . GLN A 1 213 ? -8.246 20.800 5.122 1.00 97.06 213 GLN A C 1
ATOM 1655 O O . GLN A 1 213 ? -9.110 21.484 4.576 1.00 97.06 213 GLN A O 1
ATOM 1660 N N . GLY A 1 214 ? -8.551 19.701 5.825 1.00 96.25 214 GLY A N 1
ATOM 1661 C CA . GLY A 1 214 ? -9.923 19.212 5.983 1.00 96.25 214 GLY A CA 1
ATOM 1662 C C . GLY A 1 214 ? -10.600 18.835 4.660 1.00 96.25 214 GLY A C 1
ATOM 1663 O O . GLY A 1 214 ? -11.820 18.956 4.550 1.00 96.25 214 GLY A O 1
ATOM 1664 N N . LEU A 1 215 ? -9.820 18.430 3.650 1.00 96.88 215 LEU A N 1
ATOM 1665 C CA . LEU A 1 215 ? -10.350 18.005 2.352 1.00 96.88 215 LEU A CA 1
ATOM 1666 C C . LEU A 1 215 ? -11.191 16.729 2.470 1.00 96.88 215 LEU A C 1
ATOM 1668 O O . LEU A 1 215 ? -11.031 15.935 3.399 1.00 96.88 215 LEU A O 1
ATOM 1672 N N . ASP A 1 216 ? -12.070 16.519 1.489 1.00 97.06 216 ASP A N 1
ATOM 1673 C CA . ASP A 1 216 ? -12.813 15.267 1.369 1.00 97.06 216 ASP A CA 1
ATOM 1674 C C . ASP A 1 216 ? -11.880 14.083 1.058 1.00 97.06 216 ASP A C 1
ATOM 1676 O O . ASP A 1 216 ? -10.784 14.248 0.514 1.00 97.06 216 ASP A O 1
ATOM 1680 N N . HIS A 1 217 ? -12.327 12.872 1.398 1.00 94.50 217 HIS A N 1
ATOM 1681 C CA . HIS A 1 217 ? -11.543 11.644 1.285 1.00 94.50 217 HIS A CA 1
ATOM 1682 C C . HIS A 1 217 ? -10.958 11.434 -0.119 1.00 94.50 217 HIS A C 1
ATOM 1684 O O . HIS A 1 217 ? -9.779 11.098 -0.248 1.00 94.50 217 HIS A O 1
ATOM 1690 N N . GLU A 1 218 ? -11.758 11.628 -1.170 1.00 94.12 218 GLU A N 1
ATOM 1691 C CA . GLU A 1 218 ? -11.317 11.380 -2.545 1.00 94.12 218 GLU A CA 1
ATOM 1692 C C . GLU A 1 218 ? -10.235 12.366 -2.994 1.00 94.12 218 GLU A C 1
ATOM 1694 O O . GLU A 1 218 ? -9.234 11.966 -3.595 1.00 94.12 218 GLU A O 1
ATOM 1699 N N . ASP A 1 219 ? -10.408 13.648 -2.680 1.00 95.44 219 ASP A N 1
ATOM 1700 C CA . ASP A 1 219 ? -9.464 14.694 -3.069 1.00 95.44 219 ASP A CA 1
ATOM 1701 C C . ASP A 1 219 ? -8.176 14.615 -2.248 1.00 95.44 219 ASP A C 1
ATOM 1703 O O . ASP A 1 219 ? -7.084 14.753 -2.804 1.00 95.44 219 ASP A O 1
ATOM 1707 N N . ALA A 1 220 ? -8.277 14.266 -0.961 1.00 96.06 220 ALA A N 1
ATOM 1708 C CA . ALA A 1 220 ? -7.118 13.982 -0.125 1.00 96.06 220 ALA A CA 1
ATOM 1709 C C . ALA A 1 220 ? -6.307 12.786 -0.652 1.00 96.06 220 ALA A C 1
ATOM 1711 O O . ALA A 1 220 ? -5.078 12.846 -0.681 1.00 96.06 220 ALA A O 1
ATOM 1712 N N . CYS A 1 221 ? -6.960 11.712 -1.115 1.00 94.69 221 CYS A N 1
ATOM 1713 C CA . CYS A 1 221 ? -6.277 10.566 -1.723 1.00 94.69 221 CYS A CA 1
ATOM 1714 C C . CYS A 1 221 ? -5.534 10.953 -3.010 1.00 94.69 221 CYS A C 1
ATOM 1716 O O . CYS A 1 221 ? -4.361 10.604 -3.162 1.00 94.69 221 CYS A O 1
ATOM 1718 N N . LYS A 1 222 ? -6.179 11.700 -3.917 1.00 93.75 222 LYS A N 1
ATOM 1719 C CA . LYS A 1 222 ? -5.549 12.168 -5.167 1.00 93.75 222 LYS A CA 1
ATOM 1720 C C . LYS A 1 222 ? -4.338 13.054 -4.884 1.00 93.75 222 LYS A C 1
ATOM 1722 O O . LYS A 1 222 ? -3.267 12.818 -5.441 1.00 93.75 222 LYS A O 1
ATOM 1727 N N . LEU A 1 223 ? -4.492 14.031 -3.990 1.00 95.88 223 LEU A N 1
ATOM 1728 C CA . LEU A 1 223 ? -3.420 14.960 -3.645 1.00 95.88 223 LEU A CA 1
ATOM 1729 C C . LEU A 1 223 ? -2.261 14.243 -2.935 1.00 95.88 223 LEU A C 1
ATOM 1731 O O . LEU A 1 223 ? -1.099 14.504 -3.235 1.00 95.88 223 LEU A O 1
ATOM 1735 N N . ALA A 1 224 ? -2.549 13.268 -2.069 1.00 95.88 224 ALA A N 1
ATOM 1736 C CA . ALA A 1 224 ? -1.522 12.456 -1.423 1.00 95.88 224 ALA A CA 1
ATOM 1737 C C . ALA A 1 224 ? -0.704 11.618 -2.418 1.00 95.88 224 ALA A C 1
ATOM 1739 O O . ALA A 1 224 ? 0.520 11.522 -2.285 1.00 95.88 224 ALA A O 1
ATOM 1740 N N . ILE A 1 225 ? -1.365 11.019 -3.415 1.00 94.75 225 ILE A N 1
ATOM 1741 C CA . ILE A 1 225 ? -0.713 10.288 -4.512 1.00 94.75 225 ILE A CA 1
ATOM 1742 C C . ILE A 1 225 ? 0.198 11.239 -5.289 1.00 94.75 225 ILE A C 1
ATOM 1744 O O . ILE A 1 225 ? 1.379 10.937 -5.444 1.00 94.75 225 ILE A O 1
ATOM 1748 N N . GLN A 1 226 ? -0.315 12.406 -5.689 1.00 95.06 226 GLN A N 1
ATOM 1749 C CA . GLN A 1 226 ? 0.446 13.415 -6.425 1.00 95.06 226 GLN A CA 1
ATOM 1750 C C . GLN A 1 226 ? 1.693 13.878 -5.657 1.00 95.06 226 GLN A C 1
ATOM 1752 O O . GLN A 1 226 ? 2.796 13.816 -6.190 1.00 95.06 226 GLN A O 1
ATOM 1757 N N . MET A 1 227 ? 1.549 14.271 -4.386 1.00 96.50 227 MET A N 1
ATOM 1758 C CA . MET A 1 227 ? 2.682 14.709 -3.557 1.00 96.50 227 MET A CA 1
ATOM 1759 C C . MET A 1 227 ? 3.747 13.619 -3.401 1.00 96.50 227 MET A C 1
ATOM 1761 O O . MET A 1 227 ? 4.944 13.902 -3.358 1.00 96.50 227 MET A O 1
ATOM 1765 N N . THR A 1 228 ? 3.315 12.360 -3.304 1.00 95.69 228 THR A N 1
ATOM 1766 C CA . THR A 1 228 ? 4.234 11.221 -3.207 1.00 95.69 228 THR A CA 1
ATOM 1767 C C . THR A 1 228 ? 4.975 11.006 -4.523 1.00 95.69 228 THR A C 1
ATOM 1769 O O . THR A 1 228 ? 6.175 10.745 -4.508 1.00 95.69 228 THR A O 1
ATOM 1772 N N . ASP A 1 229 ? 4.286 11.141 -5.654 1.00 94.44 229 ASP A N 1
ATOM 1773 C CA . ASP A 1 229 ? 4.879 10.994 -6.981 1.00 94.44 229 ASP A CA 1
ATOM 1774 C C . ASP A 1 229 ? 5.931 12.077 -7.255 1.00 94.44 229 ASP A C 1
ATOM 1776 O O . ASP A 1 229 ? 7.076 11.766 -7.580 1.00 94.44 229 ASP A O 1
ATOM 1780 N N . GLU A 1 230 ? 5.589 13.340 -6.984 1.00 95.81 230 GLU A N 1
ATOM 1781 C CA . GLU A 1 230 ? 6.494 14.487 -7.122 1.00 95.81 230 GLU A CA 1
ATOM 1782 C C . GLU A 1 230 ? 7.746 14.360 -6.242 1.00 95.81 230 GLU A C 1
ATOM 1784 O O . GLU A 1 230 ? 8.847 14.756 -6.641 1.00 95.81 230 GLU A O 1
ATOM 1789 N N . TYR A 1 231 ? 7.598 13.801 -5.038 1.00 95.62 231 TYR A N 1
ATOM 1790 C CA . TYR A 1 231 ? 8.725 13.541 -4.149 1.00 95.62 231 TYR A CA 1
ATOM 1791 C C . TYR A 1 231 ? 9.683 12.497 -4.731 1.00 95.62 231 TYR A C 1
ATOM 1793 O O . TYR A 1 231 ? 10.898 12.710 -4.727 1.00 95.62 231 TYR A O 1
ATOM 1801 N N . LEU A 1 232 ? 9.156 1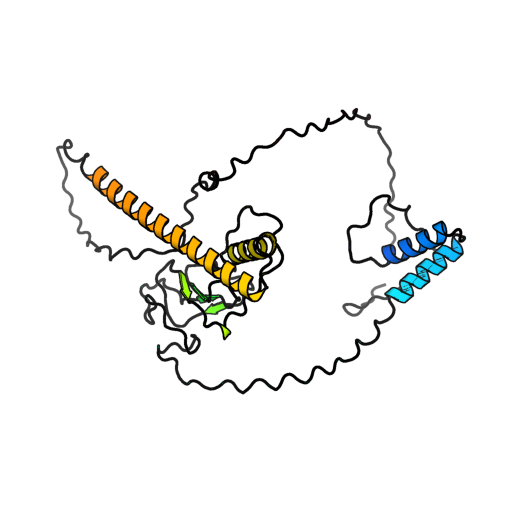1.384 -5.247 1.00 93.62 232 LEU A N 1
ATOM 1802 C CA . LEU A 1 232 ? 9.978 10.327 -5.839 1.00 93.62 232 LEU A CA 1
ATOM 1803 C C . LEU A 1 232 ? 10.680 10.806 -7.109 1.00 93.62 232 LEU A C 1
ATOM 1805 O O . LEU A 1 232 ? 11.859 10.522 -7.298 1.00 93.62 232 LEU A O 1
ATOM 1809 N N . ASP A 1 233 ? 9.998 11.594 -7.936 1.00 93.50 233 ASP A N 1
ATOM 1810 C CA . ASP A 1 233 ? 10.596 12.196 -9.125 1.00 93.50 233 ASP A CA 1
ATOM 1811 C C . ASP A 1 233 ? 11.731 13.164 -8.760 1.00 93.50 233 ASP A C 1
ATOM 1813 O O . ASP A 1 233 ? 12.755 13.225 -9.446 1.00 93.50 233 ASP A O 1
ATOM 1817 N N . ARG A 1 234 ? 11.592 13.909 -7.654 1.00 95.56 234 ARG A N 1
ATOM 1818 C CA . ARG A 1 234 ? 12.667 14.759 -7.125 1.00 95.56 234 ARG A CA 1
ATOM 1819 C C . ARG A 1 234 ? 13.855 13.924 -6.653 1.00 95.56 234 ARG A C 1
ATOM 1821 O O . ARG A 1 234 ? 14.982 14.257 -7.008 1.00 95.56 234 ARG A O 1
ATOM 1828 N N . GLN A 1 235 ? 13.616 12.842 -5.909 1.00 94.12 235 GLN A N 1
ATOM 1829 C CA . GLN A 1 235 ? 14.683 11.936 -5.475 1.00 94.12 235 GLN A CA 1
ATOM 1830 C C . GLN A 1 235 ? 15.419 11.305 -6.659 1.00 94.12 235 GLN A C 1
ATOM 1832 O O . GLN A 1 235 ? 16.646 11.326 -6.682 1.00 94.12 235 GLN A O 1
ATOM 1837 N N . ALA A 1 236 ? 14.688 10.810 -7.661 1.00 91.31 236 ALA A N 1
ATOM 1838 C CA . ALA A 1 236 ? 15.269 10.218 -8.862 1.00 91.31 236 ALA A CA 1
ATOM 1839 C C . ALA A 1 236 ? 16.171 11.214 -9.607 1.00 91.31 236 ALA A C 1
ATOM 1841 O O . ALA A 1 236 ? 17.304 10.889 -9.948 1.00 91.31 236 ALA A O 1
ATOM 1842 N N . LYS A 1 237 ? 15.712 12.460 -9.791 1.00 93.88 237 LYS A N 1
ATOM 1843 C CA . LYS A 1 237 ? 16.520 13.528 -10.406 1.00 93.88 237 LYS A CA 1
ATOM 1844 C C . LYS A 1 237 ? 17.770 13.854 -9.589 1.00 93.88 237 LYS A C 1
ATOM 1846 O O . LYS A 1 237 ? 18.841 14.035 -10.159 1.00 93.88 237 LYS A O 1
ATOM 1851 N N . SER A 1 238 ? 17.647 13.933 -8.263 1.00 94.50 238 SER A N 1
ATOM 1852 C CA . SER A 1 238 ? 18.794 14.168 -7.379 1.00 94.50 238 SER A CA 1
ATOM 1853 C C . SER A 1 238 ? 19.806 13.025 -7.426 1.00 94.50 238 SER A C 1
ATOM 1855 O O . SER A 1 238 ? 21.003 13.292 -7.375 1.00 94.50 238 SER A O 1
ATOM 1857 N N . GLN A 1 239 ? 19.343 11.780 -7.544 1.00 92.56 239 GLN A N 1
ATOM 1858 C CA . GLN A 1 239 ? 20.211 10.615 -7.681 1.00 92.56 239 GLN A CA 1
ATOM 1859 C C . GLN A 1 239 ? 20.979 10.651 -9.006 1.00 92.56 239 GLN A C 1
ATOM 1861 O O . GLN A 1 239 ? 22.201 10.591 -8.984 1.00 92.56 239 GLN A O 1
ATOM 1866 N N . ILE A 1 240 ? 20.284 10.885 -10.126 1.00 92.06 240 ILE A N 1
ATOM 1867 C CA . ILE A 1 240 ? 20.909 11.021 -11.452 1.00 92.06 240 ILE A CA 1
ATOM 1868 C C . ILE A 1 240 ? 21.998 12.103 -11.433 1.00 92.06 240 ILE A C 1
ATOM 1870 O O . ILE A 1 240 ? 23.119 11.846 -11.851 1.00 92.06 240 ILE A O 1
ATOM 1874 N N . LYS A 1 241 ? 21.711 13.282 -10.866 1.00 95.62 241 LYS A N 1
ATOM 1875 C CA . LYS A 1 241 ? 22.690 14.377 -10.761 1.00 95.62 241 LYS A CA 1
ATOM 1876 C C . LYS A 1 241 ? 23.933 13.985 -9.954 1.00 95.62 241 LYS A C 1
ATOM 1878 O O . LYS A 1 241 ? 25.042 14.338 -10.334 1.00 95.62 241 LYS A O 1
ATOM 1883 N N . ARG A 1 242 ? 23.760 13.265 -8.839 1.00 95.12 242 ARG A N 1
ATOM 1884 C CA . ARG A 1 242 ? 24.887 12.775 -8.025 1.00 95.12 242 ARG A CA 1
ATOM 1885 C C . ARG A 1 242 ? 25.723 11.750 -8.779 1.00 95.12 242 ARG A C 1
ATOM 1887 O O . ARG A 1 242 ? 26.941 11.756 -8.645 1.00 95.12 242 ARG A O 1
ATOM 1894 N N . ASP A 1 243 ? 25.077 10.872 -9.534 1.00 92.06 243 ASP A N 1
ATOM 1895 C CA . ASP A 1 243 ? 25.773 9.845 -10.302 1.00 92.06 243 ASP A CA 1
ATOM 1896 C C . ASP A 1 243 ? 26.537 10.466 -11.485 1.00 92.06 243 ASP A C 1
ATOM 1898 O O . ASP A 1 243 ? 27.675 10.079 -11.745 1.00 92.06 243 ASP A O 1
ATOM 1902 N N . GLU A 1 244 ? 25.978 11.497 -12.128 1.00 94.44 244 GLU A N 1
ATOM 1903 C CA . GLU A 1 244 ? 26.673 12.322 -13.126 1.00 94.44 244 GLU A CA 1
ATOM 1904 C C . GLU A 1 244 ? 27.888 13.047 -12.523 1.00 94.44 244 GLU A C 1
ATOM 1906 O O . GLU A 1 244 ? 28.975 12.998 -13.094 1.00 94.44 244 GLU A O 1
ATOM 1911 N N . GLU A 1 245 ? 27.747 13.670 -11.347 1.00 95.19 245 GLU A N 1
ATOM 1912 C CA . GLU A 1 245 ? 28.862 14.335 -10.653 1.00 95.19 245 GLU A CA 1
ATOM 1913 C C . GLU A 1 245 ? 29.981 13.345 -10.292 1.00 95.19 245 GLU A C 1
ATOM 1915 O O . GLU A 1 245 ? 31.154 13.622 -10.539 1.00 95.19 245 GLU A O 1
ATOM 1920 N N . LYS A 1 246 ? 29.629 12.159 -9.777 1.00 94.25 246 LYS A N 1
ATOM 1921 C CA . LYS A 1 246 ? 30.594 11.088 -9.482 1.00 94.25 246 LYS A CA 1
ATOM 1922 C C . LYS A 1 246 ? 31.326 10.603 -10.733 1.00 94.25 246 LYS A C 1
ATOM 1924 O O . LYS A 1 246 ? 32.540 10.413 -10.676 1.00 94.25 246 LYS A O 1
ATOM 1929 N N . ALA A 1 247 ? 30.615 10.423 -11.846 1.00 93.56 247 ALA A N 1
ATOM 1930 C CA . ALA A 1 247 ? 31.210 9.998 -13.111 1.00 93.56 247 ALA A CA 1
ATOM 1931 C C . ALA A 1 247 ? 32.232 11.018 -13.638 1.00 93.56 247 ALA A C 1
ATOM 1933 O O . ALA A 1 247 ? 33.296 10.618 -14.098 1.00 93.56 247 ALA A O 1
ATOM 1934 N N . VAL A 1 248 ? 31.954 12.321 -13.503 1.00 93.69 248 VAL A N 1
ATOM 1935 C CA . VAL A 1 248 ? 32.905 13.382 -13.879 1.00 93.69 248 VAL A CA 1
ATOM 1936 C C . VAL A 1 248 ? 34.142 13.361 -12.976 1.00 93.69 248 VAL A C 1
ATOM 1938 O O . VAL A 1 248 ? 35.262 13.392 -13.475 1.00 93.69 248 VAL A O 1
ATOM 1941 N N . THR A 1 249 ? 33.970 13.239 -11.654 1.00 89.94 249 THR A N 1
ATOM 1942 C CA . THR A 1 249 ? 35.116 13.212 -10.721 1.00 89.94 249 THR A CA 1
ATOM 1943 C C . THR A 1 249 ? 36.001 11.971 -10.865 1.00 89.94 249 THR A C 1
ATOM 1945 O O . THR A 1 249 ? 37.193 12.032 -10.569 1.00 89.94 249 THR A O 1
ATOM 1948 N N . ALA A 1 250 ? 35.439 10.843 -11.310 1.00 88.50 250 ALA A N 1
ATOM 1949 C CA . ALA A 1 250 ? 36.198 9.615 -11.529 1.00 88.50 250 ALA A CA 1
ATOM 1950 C C . ALA A 1 250 ? 37.149 9.720 -12.734 1.00 88.50 250 ALA A C 1
ATOM 1952 O O . ALA A 1 250 ? 38.213 9.107 -12.714 1.00 88.50 250 ALA A O 1
ATOM 1953 N N . ASP A 1 251 ? 36.789 10.513 -13.748 1.00 84.88 251 ASP A N 1
ATOM 1954 C CA . ASP A 1 251 ? 37.609 10.726 -14.947 1.00 84.88 251 ASP A CA 1
ATOM 1955 C C . ASP A 1 251 ? 38.812 11.645 -14.653 1.00 84.88 251 ASP A C 1
ATOM 1957 O O . ASP A 1 251 ? 39.933 11.372 -15.079 1.00 84.88 251 ASP A O 1
ATOM 1961 N N . GLU A 1 252 ? 38.625 12.681 -13.823 1.00 80.94 252 GLU A N 1
ATOM 1962 C CA . GLU A 1 252 ? 39.709 13.602 -13.439 1.00 80.94 252 GLU A CA 1
ATOM 1963 C C . GLU A 1 252 ? 40.807 12.926 -12.599 1.00 80.94 252 GLU A C 1
ATOM 1965 O O . GLU A 1 252 ? 41.983 13.272 -12.718 1.00 80.94 252 GLU A O 1
ATOM 1970 N N . HIS A 1 253 ? 40.460 11.934 -11.771 1.00 73.12 253 HIS A N 1
ATOM 1971 C CA . HIS A 1 253 ? 41.434 11.251 -10.912 1.00 73.12 253 HIS A CA 1
ATOM 1972 C C . HIS A 1 253 ? 42.263 10.181 -11.651 1.00 73.12 253 HIS A C 1
ATOM 1974 O O . HIS A 1 253 ? 43.214 9.650 -11.081 1.00 73.12 253 HIS A O 1
ATOM 1980 N N . HIS A 1 254 ? 41.939 9.869 -12.912 1.00 71.00 254 HIS A N 1
ATOM 1981 C CA . HIS A 1 254 ? 42.673 8.887 -13.718 1.00 71.00 254 HIS A CA 1
ATOM 1982 C C . HIS A 1 254 ? 43.808 9.502 -14.561 1.00 71.00 254 HIS A C 1
ATOM 1984 O O . HIS A 1 254 ? 44.550 8.771 -15.204 1.00 71.00 254 HIS A O 1
ATOM 1990 N N . GLN A 1 255 ? 43.977 10.832 -14.555 1.00 60.44 255 GLN A N 1
ATOM 1991 C CA . GLN A 1 255 ? 44.958 11.533 -15.402 1.00 60.44 255 GLN A CA 1
ATOM 1992 C C . GLN A 1 255 ? 46.270 11.949 -14.709 1.00 60.44 255 GLN A C 1
ATOM 1994 O O . GLN A 1 255 ? 47.092 12.599 -15.350 1.00 60.44 255 GLN A O 1
ATOM 1999 N N . VAL A 1 256 ? 46.496 11.613 -13.431 1.00 61.25 256 VAL A N 1
ATOM 2000 C CA . VAL A 1 256 ? 47.616 12.193 -12.648 1.00 61.25 256 VAL A CA 1
ATOM 2001 C C . VAL A 1 256 ? 48.705 11.185 -12.233 1.00 61.25 256 VAL A C 1
ATOM 2003 O O . VAL A 1 256 ? 49.740 11.608 -11.729 1.00 61.25 256 VAL A O 1
ATOM 2006 N N . ASP A 1 257 ? 48.557 9.885 -12.506 1.00 59.06 257 ASP A N 1
ATOM 2007 C CA . ASP A 1 257 ? 49.487 8.853 -11.996 1.00 59.06 257 ASP A CA 1
ATOM 2008 C C . ASP A 1 257 ? 50.396 8.187 -13.061 1.00 59.06 257 ASP A C 1
ATOM 2010 O O . ASP A 1 257 ? 50.999 7.154 -12.780 1.00 59.06 257 ASP A O 1
ATOM 2014 N N . ASP A 1 258 ? 50.545 8.765 -14.260 1.00 58.84 258 ASP A N 1
ATOM 2015 C CA . ASP A 1 258 ? 51.211 8.110 -15.411 1.00 58.84 258 ASP A CA 1
ATOM 2016 C C . ASP A 1 258 ? 52.549 8.752 -15.853 1.00 58.84 258 ASP A C 1
ATOM 2018 O O . ASP A 1 258 ? 52.898 8.703 -17.031 1.00 58.84 258 ASP A O 1
ATOM 2022 N N . ASP A 1 259 ? 53.309 9.377 -14.940 1.00 58.75 259 ASP A N 1
ATOM 2023 C CA . ASP A 1 259 ? 54.543 10.106 -15.316 1.00 58.75 259 ASP A CA 1
ATOM 2024 C C . ASP A 1 259 ? 55.819 9.733 -14.530 1.00 58.75 259 ASP A C 1
ATOM 2026 O O . ASP A 1 259 ? 56.770 10.505 -14.548 1.00 58.75 259 ASP A O 1
ATOM 2030 N N . ASP A 1 260 ? 55.902 8.576 -13.846 1.00 60.09 260 ASP A N 1
ATOM 2031 C CA . ASP A 1 260 ? 57.183 8.170 -13.213 1.00 60.09 260 ASP A CA 1
ATOM 2032 C C . ASP A 1 260 ? 57.322 6.666 -12.847 1.00 60.09 260 ASP A C 1
ATOM 2034 O O . ASP A 1 260 ? 57.700 6.309 -11.728 1.00 60.09 260 ASP A O 1
ATOM 2038 N N . GLN A 1 261 ? 57.051 5.740 -13.778 1.00 56.94 261 GLN A N 1
ATOM 2039 C CA . GLN A 1 261 ? 57.565 4.359 -13.672 1.00 56.94 261 GLN A CA 1
ATOM 2040 C C . GLN A 1 261 ? 58.151 3.873 -15.001 1.00 56.94 261 GLN A C 1
ATOM 2042 O O . GLN A 1 261 ? 57.465 3.324 -15.861 1.00 56.94 261 GLN A O 1
ATOM 2047 N N . GLU A 1 262 ? 59.459 4.080 -15.141 1.00 64.56 262 GLU A N 1
ATOM 2048 C CA . GLU A 1 262 ? 60.295 3.373 -16.104 1.00 64.56 262 GLU A CA 1
ATOM 2049 C C . GLU A 1 262 ? 60.522 1.902 -15.677 1.00 64.56 262 GLU A C 1
ATOM 2051 O O . GLU A 1 262 ? 60.796 1.613 -14.511 1.00 64.56 262 GLU A O 1
ATOM 2056 N N . GLU A 1 263 ? 60.484 1.034 -16.695 1.00 58.41 263 GLU A N 1
ATOM 2057 C CA . GLU A 1 263 ? 61.154 -0.272 -16.864 1.00 58.41 263 GLU A CA 1
ATOM 2058 C C . GLU A 1 263 ? 60.497 -1.605 -16.412 1.00 58.41 263 GLU A C 1
ATOM 2060 O O . GLU A 1 263 ? 60.303 -1.896 -15.235 1.00 58.41 263 GLU A O 1
ATOM 2065 N N . ASP A 1 264 ? 60.326 -2.446 -17.453 1.00 54.66 264 ASP A N 1
ATOM 2066 C CA . ASP A 1 264 ? 60.362 -3.916 -17.561 1.00 54.66 264 ASP A CA 1
ATOM 2067 C C . ASP A 1 264 ? 59.249 -4.719 -16.846 1.00 54.66 264 ASP A C 1
ATOM 2069 O O . ASP A 1 264 ? 59.034 -4.610 -15.647 1.00 54.66 264 ASP A O 1
ATOM 2073 N N . VAL A 1 265 ? 58.475 -5.607 -17.495 1.00 49.38 265 VAL A N 1
ATOM 2074 C CA . VAL A 1 265 ? 58.892 -6.774 -18.297 1.00 49.38 265 VAL A CA 1
ATOM 2075 C C . VAL A 1 265 ? 57.723 -7.315 -19.148 1.00 49.38 265 VAL A C 1
ATOM 2077 O O . VAL A 1 265 ? 56.566 -7.279 -18.730 1.00 49.38 265 VAL A O 1
ATOM 2080 N N . ASP A 1 266 ? 58.061 -7.910 -20.295 1.00 57.31 266 ASP A N 1
ATOM 2081 C CA . ASP A 1 266 ? 57.208 -8.708 -21.187 1.00 57.31 266 ASP A CA 1
ATOM 2082 C C . ASP A 1 266 ? 56.381 -9.803 -20.478 1.00 57.31 266 ASP A C 1
ATOM 2084 O O . ASP A 1 266 ? 56.942 -10.613 -19.741 1.00 57.31 266 ASP A O 1
ATOM 2088 N N . MET A 1 267 ? 55.089 -9.937 -20.816 1.00 52.81 267 MET A N 1
ATOM 2089 C CA . MET A 1 267 ? 54.468 -11.250 -21.071 1.00 52.81 267 MET A CA 1
ATOM 2090 C C . MET A 1 267 ? 53.098 -11.140 -21.762 1.00 52.81 267 MET A C 1
ATOM 2092 O O . MET A 1 267 ? 52.152 -10.540 -21.255 1.00 52.81 267 MET A O 1
ATOM 2096 N N . ASP A 1 268 ? 53.013 -11.809 -22.912 1.00 53.50 268 ASP A N 1
ATOM 2097 C CA . ASP A 1 268 ? 51.823 -12.078 -23.715 1.00 53.50 268 ASP A CA 1
ATOM 2098 C C . ASP A 1 268 ? 50.666 -12.708 -22.919 1.00 53.50 268 ASP A C 1
ATOM 2100 O O . ASP A 1 268 ? 50.819 -13.789 -22.346 1.00 53.50 268 ASP A O 1
ATOM 2104 N N . ALA A 1 269 ? 49.466 -12.125 -23.005 1.00 51.62 269 ALA A N 1
ATOM 2105 C CA . ALA A 1 269 ? 48.210 -12.873 -22.917 1.00 51.62 269 ALA A CA 1
ATOM 2106 C C . ALA A 1 269 ? 47.040 -12.074 -23.514 1.00 51.62 269 ALA A C 1
ATOM 2108 O O . ALA A 1 269 ? 46.629 -11.037 -22.997 1.00 51.62 269 ALA A O 1
ATOM 2109 N N . ALA A 1 270 ? 46.488 -12.594 -24.610 1.00 56.00 270 ALA A N 1
ATOM 2110 C CA . ALA A 1 270 ? 45.290 -12.094 -25.269 1.00 56.00 270 ALA A CA 1
ATOM 2111 C C . ALA A 1 270 ? 44.083 -12.107 -24.316 1.00 56.00 270 ALA A C 1
ATOM 2113 O O . ALA A 1 270 ? 43.651 -13.174 -23.880 1.00 56.00 270 ALA A O 1
ATOM 2114 N N . ASN A 1 271 ? 43.520 -10.931 -24.031 1.00 47.91 271 ASN A N 1
ATOM 2115 C CA . ASN A 1 271 ? 42.259 -10.795 -23.309 1.00 47.91 271 ASN A CA 1
ATOM 2116 C C . ASN A 1 271 ? 41.281 -9.983 -24.173 1.00 47.91 271 ASN A C 1
ATOM 2118 O O . ASN A 1 271 ? 41.503 -8.803 -24.444 1.00 47.91 271 ASN A O 1
ATOM 2122 N N . GLU A 1 272 ? 40.241 -10.651 -24.676 1.00 50.53 272 GLU A N 1
ATOM 2123 C CA . GLU A 1 272 ? 39.178 -10.059 -25.492 1.00 50.53 272 GLU A CA 1
ATOM 2124 C C . GLU A 1 272 ? 38.410 -9.005 -24.687 1.00 50.53 272 GLU A C 1
ATOM 2126 O O . GLU A 1 272 ? 37.709 -9.309 -23.721 1.00 50.53 272 GLU A O 1
ATOM 2131 N N . ALA A 1 273 ? 38.518 -7.750 -25.118 1.00 45.84 273 ALA A N 1
ATOM 2132 C CA . ALA A 1 273 ? 37.790 -6.626 -24.554 1.00 45.84 273 ALA A CA 1
ATOM 2133 C C . ALA A 1 273 ? 36.279 -6.757 -24.824 1.00 45.84 273 ALA A C 1
ATOM 2135 O O . ALA A 1 273 ? 35.798 -6.519 -25.933 1.00 45.84 273 ALA A O 1
ATOM 2136 N N . HIS A 1 274 ? 35.512 -7.105 -23.790 1.00 41.06 274 HIS A N 1
ATOM 2137 C CA . HIS A 1 274 ? 34.075 -6.849 -23.752 1.00 41.06 274 HIS A CA 1
ATOM 2138 C C . HIS A 1 274 ? 33.843 -5.341 -23.618 1.00 41.06 274 HIS A C 1
ATOM 2140 O O . HIS A 1 274 ? 34.175 -4.742 -22.597 1.00 41.06 274 HIS A O 1
ATOM 2146 N N . GLN A 1 275 ? 33.268 -4.725 -24.651 1.00 39.03 275 GLN A N 1
ATOM 2147 C CA . GLN A 1 275 ? 32.789 -3.348 -24.567 1.00 39.03 275 GLN A CA 1
ATOM 2148 C C . GLN A 1 275 ? 31.618 -3.279 -23.571 1.00 39.03 275 GLN A C 1
ATOM 2150 O O . GLN A 1 275 ? 30.631 -3.997 -23.761 1.00 39.03 275 GLN A O 1
ATOM 2155 N N . PRO A 1 276 ? 31.683 -2.435 -22.526 1.00 41.22 276 PRO A N 1
ATOM 2156 C CA . PRO A 1 276 ? 30.534 -2.198 -21.668 1.00 41.22 276 PRO A CA 1
ATOM 2157 C C . PRO A 1 276 ? 29.457 -1.482 -22.491 1.00 41.22 276 PRO A C 1
ATOM 2159 O O . PRO A 1 276 ? 29.675 -0.394 -23.024 1.00 41.22 276 PRO A O 1
ATOM 2162 N N . GLY A 1 277 ? 28.295 -2.120 -22.636 1.00 42.53 277 GLY A N 1
ATOM 2163 C CA . GLY A 1 277 ? 27.118 -1.482 -23.223 1.00 42.53 277 GLY A CA 1
ATOM 2164 C C . GLY A 1 277 ? 26.674 -0.257 -22.406 1.00 42.53 277 GLY A C 1
ATOM 2165 O O . GLY A 1 277 ? 27.082 -0.105 -21.253 1.00 42.53 277 GLY A O 1
ATOM 2166 N N . PRO A 1 278 ? 25.834 0.623 -22.978 1.00 36.72 278 PRO A N 1
ATOM 2167 C CA . PRO A 1 278 ? 25.365 1.827 -22.299 1.00 36.72 278 PRO A CA 1
ATOM 2168 C C . PRO A 1 278 ? 24.709 1.478 -20.954 1.00 36.72 278 PRO A C 1
ATOM 2170 O O . PRO A 1 278 ? 23.736 0.725 -20.904 1.00 36.72 278 PRO A O 1
ATOM 2173 N N . LEU A 1 279 ? 25.260 2.029 -19.868 1.00 39.88 279 LEU A N 1
ATOM 2174 C CA . LEU A 1 279 ? 24.718 1.955 -18.511 1.00 39.88 279 LEU A CA 1
ATOM 2175 C C . LEU A 1 279 ? 23.346 2.638 -18.484 1.00 39.88 279 LEU A C 1
ATOM 2177 O O . LEU A 1 279 ? 23.242 3.861 -18.451 1.00 39.88 279 LEU A O 1
ATOM 2181 N N . VAL A 1 280 ? 22.278 1.845 -18.523 1.00 42.66 280 VAL A N 1
ATOM 2182 C CA . VAL A 1 280 ? 20.918 2.347 -18.324 1.00 42.66 280 VAL A CA 1
ATOM 2183 C C . VAL A 1 280 ? 20.591 2.228 -16.834 1.00 42.66 280 VAL A C 1
ATOM 2185 O O . VAL A 1 280 ? 20.520 1.125 -16.283 1.00 42.66 280 VAL A O 1
ATOM 2188 N N . PHE A 1 281 ? 20.446 3.386 -16.188 1.00 42.38 281 PHE A N 1
ATOM 2189 C CA . PHE A 1 281 ? 20.303 3.560 -14.745 1.00 42.38 281 PHE A CA 1
ATOM 2190 C C . PHE A 1 281 ? 19.087 2.825 -14.175 1.00 42.38 281 PHE A C 1
ATOM 2192 O O . PHE A 1 281 ? 17.943 3.041 -14.580 1.00 42.38 281 PHE A O 1
ATOM 2199 N N . SER A 1 282 ? 19.341 1.978 -13.182 1.00 41.41 282 SER A N 1
ATOM 2200 C CA . SER A 1 282 ? 18.298 1.353 -12.382 1.00 41.41 282 SER A CA 1
ATOM 2201 C C . SER A 1 282 ? 17.850 2.325 -11.288 1.00 41.41 282 SER A C 1
ATOM 2203 O O . SER A 1 282 ? 18.634 2.686 -10.420 1.00 41.41 282 SER A O 1
ATOM 2205 N N . LEU A 1 283 ? 16.579 2.741 -11.306 1.00 43.72 283 LEU A N 1
ATOM 2206 C CA . LEU A 1 283 ? 15.966 3.644 -10.311 1.00 43.72 283 LEU A CA 1
ATOM 2207 C C . LEU A 1 283 ? 15.753 3.003 -8.926 1.00 43.72 283 LEU A C 1
ATOM 2209 O O . LEU A 1 283 ? 15.074 3.570 -8.071 1.00 43.72 283 LEU A O 1
ATOM 2213 N N . ALA A 1 284 ? 16.273 1.798 -8.699 1.00 44.00 284 ALA A N 1
ATOM 2214 C CA . ALA A 1 284 ? 16.206 1.159 -7.400 1.00 44.00 284 ALA A CA 1
ATOM 2215 C C . ALA A 1 284 ? 17.471 1.511 -6.604 1.00 44.00 284 ALA A C 1
ATOM 2217 O O . ALA A 1 284 ? 18.559 1.236 -7.110 1.00 44.00 284 ALA A O 1
ATOM 2218 N N . PRO A 1 285 ? 17.351 2.034 -5.368 1.00 40.00 285 PRO A N 1
ATOM 2219 C CA . PRO A 1 285 ? 18.498 2.208 -4.488 1.00 40.00 285 PRO A CA 1
ATOM 2220 C C . PRO A 1 285 ? 19.247 0.876 -4.401 1.00 40.00 285 PRO A C 1
ATOM 2222 O O . PRO A 1 285 ? 18.648 -0.164 -4.105 1.00 40.00 285 PRO A O 1
ATOM 2225 N N . GLN A 1 286 ? 20.528 0.881 -4.757 1.00 38.94 286 GLN A N 1
ATOM 2226 C CA . GLN A 1 286 ? 21.441 -0.121 -4.235 1.00 38.94 286 GLN A CA 1
ATOM 2227 C C . GLN A 1 286 ? 21.682 0.293 -2.785 1.00 38.94 286 GLN A C 1
ATOM 2229 O O . GLN A 1 286 ? 22.004 1.452 -2.528 1.00 38.94 286 GLN A O 1
ATOM 2234 N N . ASP A 1 287 ? 21.395 -0.615 -1.852 1.00 36.38 287 ASP A N 1
ATOM 2235 C CA . ASP A 1 287 ? 21.672 -0.441 -0.428 1.00 36.38 287 ASP A CA 1
ATOM 2236 C C . ASP A 1 287 ? 23.199 -0.413 -0.234 1.00 36.38 287 ASP A C 1
ATOM 2238 O O . ASP A 1 287 ? 23.805 -1.395 0.183 1.00 36.38 287 ASP A O 1
ATOM 2242 N N . ASP A 1 288 ? 23.833 0.699 -0.598 1.00 37.50 288 ASP A N 1
ATOM 2243 C CA . ASP A 1 288 ? 25.080 1.106 0.026 1.00 37.50 288 ASP A CA 1
ATOM 2244 C C . ASP A 1 288 ? 24.684 1.704 1.377 1.00 37.50 288 ASP A C 1
ATOM 2246 O O . ASP A 1 288 ? 23.882 2.640 1.426 1.00 37.50 288 ASP A O 1
ATOM 2250 N N . ASP A 1 289 ? 25.207 1.130 2.464 1.00 41.72 289 ASP A N 1
ATOM 2251 C CA . ASP A 1 289 ? 25.031 1.524 3.869 1.00 41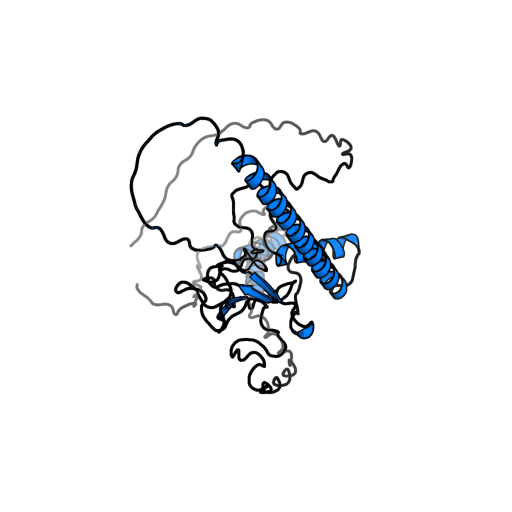.72 289 ASP A CA 1
ATOM 2252 C C . ASP A 1 289 ? 25.525 2.965 4.149 1.00 41.72 289 ASP A C 1
ATOM 2254 O O . ASP A 1 289 ? 26.441 3.209 4.937 1.00 41.72 289 ASP A O 1
ATOM 2258 N N . LEU A 1 290 ? 24.930 3.958 3.491 1.00 42.31 290 LEU A N 1
ATOM 2259 C CA . LEU A 1 290 ? 25.172 5.372 3.722 1.00 42.31 290 LEU A CA 1
ATOM 2260 C C . LEU A 1 290 ? 24.167 5.870 4.760 1.00 42.31 290 LEU A C 1
ATOM 2262 O O . LEU A 1 290 ? 22.954 5.892 4.546 1.00 42.31 290 LEU A O 1
ATOM 2266 N N . ASP A 1 291 ? 24.714 6.247 5.913 1.00 48.03 291 ASP A N 1
ATOM 2267 C CA . ASP A 1 291 ? 24.030 6.724 7.111 1.00 48.03 291 ASP A CA 1
ATOM 2268 C C . ASP A 1 291 ? 23.044 7.864 6.754 1.00 48.03 291 ASP A C 1
ATOM 2270 O O . ASP A 1 291 ? 23.419 9.024 6.601 1.00 48.03 291 ASP A O 1
ATOM 2274 N N . MET A 1 292 ? 21.751 7.539 6.601 1.00 46.06 292 MET A N 1
ATOM 2275 C CA . MET A 1 292 ? 20.648 8.468 6.271 1.00 46.06 292 MET A CA 1
ATOM 2276 C C . MET A 1 292 ? 20.343 9.511 7.375 1.00 46.06 292 MET A C 1
ATOM 2278 O O . MET A 1 292 ? 19.218 10.011 7.467 1.00 46.06 292 MET A O 1
ATOM 2282 N N . LYS A 1 293 ? 21.299 9.855 8.244 1.00 52.16 293 LYS A N 1
ATOM 2283 C CA . LYS A 1 293 ? 21.074 10.833 9.319 1.00 52.16 293 LYS A CA 1
ATOM 2284 C C . LYS A 1 293 ? 21.127 12.293 8.853 1.00 52.16 293 LYS A C 1
ATOM 2286 O O . LYS A 1 293 ? 20.449 13.113 9.460 1.00 52.16 293 LYS A O 1
ATOM 2291 N N . ASP A 1 294 ? 21.789 12.604 7.739 1.00 47.72 294 ASP A N 1
ATOM 2292 C CA . ASP A 1 294 ? 22.119 14.004 7.406 1.00 47.72 294 ASP A CA 1
ATOM 2293 C C . ASP A 1 294 ? 21.160 14.714 6.427 1.00 47.72 294 ASP A C 1
ATOM 2295 O O . ASP A 1 294 ? 21.419 15.844 6.024 1.00 47.72 294 ASP A O 1
ATOM 2299 N N . ILE A 1 295 ? 20.033 14.106 6.026 1.00 48.75 295 ILE A N 1
ATOM 2300 C CA . ILE A 1 295 ? 19.130 14.699 5.005 1.00 48.75 295 ILE A CA 1
ATOM 2301 C C . ILE A 1 295 ? 17.772 15.173 5.570 1.00 48.75 295 ILE A C 1
ATOM 2303 O O . ILE A 1 295 ? 16.956 15.725 4.835 1.00 48.75 295 ILE A O 1
ATOM 2307 N N . MET A 1 296 ? 17.511 15.044 6.876 1.00 50.38 296 MET A N 1
ATOM 2308 C CA . MET A 1 296 ? 16.259 15.540 7.487 1.00 50.38 296 MET A CA 1
ATOM 2309 C C . MET A 1 296 ? 16.423 16.718 8.460 1.00 50.38 296 MET A C 1
ATOM 2311 O O . MET A 1 296 ? 15.471 17.025 9.171 1.00 50.38 296 MET A O 1
ATOM 2315 N N . ASP A 1 297 ? 17.562 17.418 8.463 1.00 44.03 297 ASP A N 1
ATOM 2316 C CA . ASP A 1 297 ? 17.793 18.573 9.354 1.00 44.03 297 ASP A CA 1
ATOM 2317 C C . ASP A 1 297 ? 17.574 19.944 8.681 1.00 44.03 297 ASP A C 1
ATOM 2319 O O . ASP A 1 297 ? 18.237 20.931 8.982 1.00 44.03 297 ASP A O 1
ATOM 2323 N N . LEU A 1 298 ? 16.645 20.026 7.723 1.00 49.72 298 LEU A N 1
ATOM 2324 C CA . LEU A 1 298 ? 16.281 21.285 7.064 1.00 49.72 298 LEU A CA 1
ATOM 2325 C C . LEU A 1 298 ? 14.765 21.492 7.078 1.00 49.72 298 LEU A C 1
ATOM 2327 O O . LEU A 1 298 ? 14.133 21.388 6.032 1.00 49.72 298 LEU A O 1
ATOM 2331 N N . SER A 1 299 ? 14.209 21.761 8.266 1.00 54.22 299 SER A N 1
ATOM 2332 C CA . SER A 1 299 ? 13.130 22.742 8.515 1.00 54.22 299 SER A CA 1
ATOM 2333 C C . SER A 1 299 ? 12.385 22.438 9.825 1.00 54.22 299 SER A C 1
ATOM 2335 O O . SER A 1 299 ? 11.444 21.648 9.797 1.00 54.22 299 SER A O 1
ATOM 2337 N N . ASP A 1 300 ? 12.766 23.078 10.936 1.00 41.00 300 ASP A N 1
ATOM 2338 C CA . ASP A 1 300 ? 11.818 23.617 11.934 1.00 41.00 300 ASP A CA 1
ATOM 2339 C C . ASP A 1 300 ? 12.557 24.528 12.940 1.00 41.00 300 ASP A C 1
ATOM 2341 O O . ASP A 1 300 ? 12.855 24.145 14.070 1.00 41.00 300 ASP A O 1
ATOM 2345 N N . ASP A 1 301 ? 12.909 25.741 12.504 1.00 50.44 301 ASP A N 1
ATOM 2346 C CA . ASP A 1 301 ? 13.207 26.854 13.416 1.00 50.44 301 ASP A CA 1
ATOM 2347 C C . ASP A 1 301 ? 11.867 27.472 13.844 1.00 50.44 301 ASP A C 1
ATOM 2349 O O . ASP A 1 301 ? 11.411 28.476 13.295 1.00 50.44 301 ASP A O 1
ATOM 2353 N N . SER A 1 302 ? 11.174 26.807 14.770 1.00 46.31 302 SER A N 1
ATOM 2354 C CA . SER A 1 302 ? 10.046 27.384 15.496 1.00 46.31 302 SER A CA 1
ATOM 2355 C C . SER A 1 302 ? 10.344 27.348 16.992 1.00 46.31 302 SER A C 1
ATOM 2357 O O . SER A 1 302 ? 10.531 26.302 17.613 1.00 46.31 302 SER A O 1
ATOM 2359 N N . GLY A 1 303 ? 10.474 28.552 17.552 1.00 47.16 303 GLY A N 1
ATOM 2360 C CA . GLY A 1 303 ? 10.902 28.802 18.919 1.00 47.16 303 GLY A CA 1
ATOM 2361 C C . GLY A 1 303 ? 10.079 28.042 19.955 1.00 47.16 303 GLY A C 1
ATOM 2362 O O . GLY A 1 303 ? 8.872 28.238 20.092 1.00 47.16 303 GLY A O 1
ATOM 2363 N N . SER A 1 304 ? 10.769 27.212 20.730 1.00 39.12 304 SER A N 1
ATOM 2364 C CA . SER A 1 304 ? 10.252 26.650 21.968 1.00 39.12 304 SER A CA 1
ATOM 2365 C C . SER A 1 304 ? 10.325 27.709 23.068 1.00 39.12 304 SER A C 1
ATOM 2367 O O . SER A 1 304 ? 11.401 27.989 23.598 1.00 39.12 304 SER A O 1
ATOM 2369 N N . GLU A 1 305 ? 9.181 28.291 23.417 1.00 49.12 305 GLU A N 1
ATOM 2370 C CA . GLU A 1 305 ? 9.017 28.990 24.687 1.00 49.12 305 GLU A CA 1
ATOM 2371 C C . GLU A 1 305 ? 9.157 27.981 25.835 1.00 49.12 305 GLU A C 1
ATOM 2373 O O . GLU A 1 305 ? 8.506 26.932 25.872 1.00 49.12 305 GLU A O 1
ATOM 2378 N N . GLU A 1 306 ? 10.055 28.302 26.762 1.00 46.94 306 GLU A N 1
ATOM 2379 C CA . GLU A 1 306 ? 10.337 27.541 27.969 1.00 46.94 306 GLU A CA 1
ATOM 2380 C C . GLU A 1 306 ? 9.074 27.416 28.831 1.00 46.94 306 GLU A C 1
ATOM 2382 O O . GLU A 1 306 ? 8.608 28.377 29.439 1.00 46.94 306 GLU A O 1
ATOM 2387 N N . SER A 1 307 ? 8.520 26.207 28.909 1.00 44.50 307 SER A N 1
ATOM 2388 C CA . SER A 1 307 ? 7.556 25.838 29.946 1.00 44.50 307 SER A CA 1
ATOM 2389 C C . SER A 1 307 ? 8.251 24.959 30.976 1.00 44.50 307 SER A C 1
ATOM 2391 O O . SER A 1 307 ? 8.286 23.732 30.879 1.00 44.50 307 SER A O 1
ATOM 2393 N N . ASP A 1 308 ? 8.819 25.649 31.961 1.00 49.28 308 ASP A N 1
ATOM 2394 C CA . ASP A 1 308 ? 9.256 25.132 33.250 1.00 49.28 308 ASP A CA 1
ATOM 2395 C C . ASP A 1 308 ? 8.112 24.348 33.920 1.00 49.28 308 ASP A C 1
ATOM 2397 O O . ASP A 1 308 ? 7.070 24.896 34.288 1.00 49.28 308 ASP A O 1
ATOM 2401 N N . SER A 1 309 ? 8.288 23.034 34.053 1.00 41.75 309 SER A N 1
ATOM 2402 C CA . SER A 1 309 ? 7.472 22.216 34.948 1.00 41.75 309 SER A CA 1
ATOM 2403 C C . SER A 1 309 ? 8.388 21.327 35.779 1.00 41.75 309 SER A C 1
ATOM 2405 O O . SER A 1 309 ? 8.907 20.298 35.345 1.00 41.75 309 SER A O 1
ATOM 2407 N N . GLY A 1 310 ? 8.608 21.801 37.005 1.00 41.12 310 GLY A N 1
ATOM 2408 C CA . GLY A 1 310 ? 9.447 21.193 38.021 1.00 41.12 310 GLY A CA 1
ATOM 2409 C C . GLY A 1 310 ? 9.162 19.709 38.231 1.00 41.12 310 GLY A C 1
ATOM 2410 O O . GLY A 1 310 ? 8.066 19.290 38.607 1.00 41.12 310 GLY A O 1
ATOM 2411 N N . THR A 1 311 ? 10.210 18.912 38.047 1.00 37.41 311 THR A N 1
ATOM 2412 C CA . THR A 1 311 ? 10.239 17.514 38.462 1.00 37.41 311 THR A CA 1
ATOM 2413 C C . THR A 1 311 ? 10.602 17.479 39.943 1.00 37.41 311 THR A C 1
ATOM 2415 O O . THR A 1 311 ? 11.758 17.660 40.318 1.00 37.41 311 THR A O 1
ATOM 2418 N N . LEU A 1 312 ? 9.597 17.289 40.799 1.00 44.06 312 LEU A N 1
ATOM 2419 C CA . LEU A 1 312 ? 9.805 17.029 42.219 1.00 44.06 312 LEU A CA 1
ATOM 2420 C C . LEU A 1 312 ? 10.474 15.662 42.396 1.00 44.06 312 LEU A C 1
ATOM 2422 O O . LEU A 1 312 ? 9.927 14.626 42.009 1.00 44.06 312 LEU A O 1
ATOM 2426 N N . SER A 1 313 ? 11.662 15.701 42.997 1.00 43.38 313 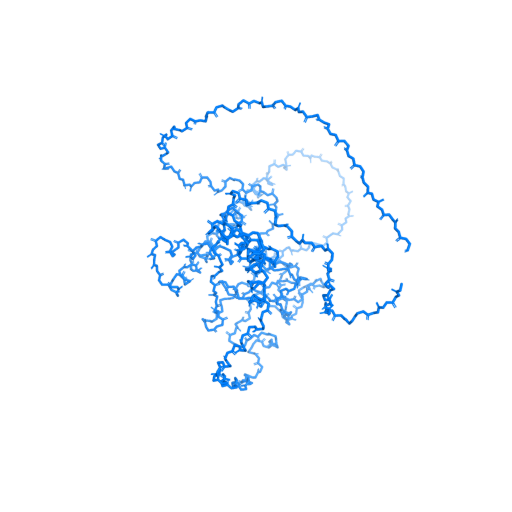SER A N 1
ATOM 2427 C CA . SER A 1 313 ? 12.425 14.568 43.508 1.00 43.38 313 SER A CA 1
ATOM 2428 C C . SER A 1 313 ? 11.536 13.596 44.275 1.00 43.38 313 SER A C 1
ATOM 2430 O O . SER A 1 313 ? 10.809 13.979 45.192 1.00 43.38 313 SER A O 1
ATOM 2432 N N . ARG A 1 314 ? 11.617 12.320 43.903 1.00 41.84 314 ARG A N 1
ATOM 2433 C CA . ARG A 1 314 ? 10.964 11.219 44.602 1.00 41.84 314 ARG A CA 1
ATOM 2434 C C . ARG A 1 314 ? 12.050 10.395 45.284 1.00 41.84 314 ARG A C 1
ATOM 2436 O O . ARG A 1 314 ? 12.903 9.830 44.606 1.00 41.84 314 ARG A O 1
ATOM 2443 N N . ASP A 1 315 ? 12.013 10.392 46.612 1.00 51.78 315 ASP A N 1
ATOM 2444 C CA . ASP A 1 315 ? 12.936 9.664 47.483 1.00 51.78 315 ASP A CA 1
ATOM 2445 C C . ASP A 1 315 ? 12.968 8.150 47.194 1.00 51.78 315 ASP A C 1
ATOM 2447 O O . ASP A 1 315 ? 11.934 7.564 46.839 1.00 51.78 315 ASP A O 1
ATOM 2451 N N . PRO A 1 316 ? 14.127 7.492 47.386 1.00 57.47 316 PRO A N 1
ATOM 2452 C CA . PRO A 1 316 ? 14.258 6.047 47.277 1.00 57.47 316 PRO A CA 1
ATOM 2453 C C . PRO A 1 316 ? 13.684 5.367 48.527 1.00 57.47 316 PRO A C 1
ATOM 2455 O O . PRO A 1 316 ? 14.153 5.568 49.646 1.00 57.47 316 PRO A O 1
ATOM 2458 N N . THR A 1 317 ? 12.659 4.537 48.343 1.00 60.66 317 THR A N 1
ATOM 2459 C CA . THR A 1 317 ? 12.167 3.634 49.392 1.00 60.66 317 THR A CA 1
ATOM 2460 C C . THR A 1 317 ? 13.079 2.409 49.524 1.00 60.66 317 THR A C 1
ATOM 2462 O O . THR A 1 317 ? 13.532 1.900 48.497 1.00 60.66 317 THR A O 1
ATOM 2465 N N . PRO A 1 318 ? 13.321 1.911 50.750 1.00 61.72 318 PRO A N 1
ATOM 2466 C CA . PRO A 1 318 ? 14.218 0.790 51.004 1.00 61.72 318 PRO A CA 1
ATOM 2467 C C . PRO A 1 318 ? 13.607 -0.557 50.602 1.00 61.72 318 PRO A C 1
ATOM 2469 O O . PRO A 1 318 ? 12.428 -0.819 50.846 1.00 61.72 318 PRO A O 1
ATOM 2472 N N . ASP A 1 319 ? 14.460 -1.409 50.036 1.00 50.72 319 ASP A N 1
ATOM 2473 C CA . ASP A 1 319 ? 14.235 -2.839 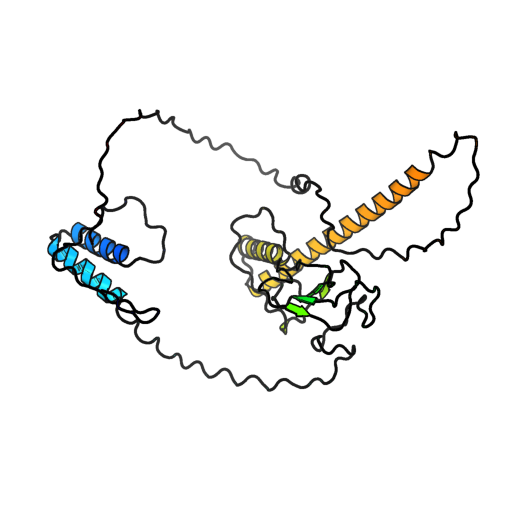49.845 1.00 50.72 319 ASP A CA 1
ATOM 2474 C C . ASP A 1 319 ? 13.948 -3.534 51.185 1.00 50.72 319 ASP A C 1
ATOM 2476 O O . ASP A 1 319 ? 14.767 -3.526 52.106 1.00 50.72 319 ASP A O 1
ATOM 2480 N N . THR A 1 320 ? 12.793 -4.191 51.265 1.00 51.72 320 THR A N 1
ATOM 2481 C CA . THR A 1 320 ? 12.486 -5.237 52.248 1.00 51.72 320 THR A CA 1
ATOM 2482 C C . THR A 1 320 ? 12.147 -6.487 51.430 1.00 51.72 320 THR A C 1
ATOM 2484 O O . THR A 1 320 ? 11.148 -6.497 50.719 1.00 51.72 320 THR A O 1
ATOM 2487 N N . SER A 1 321 ? 13.078 -7.425 51.258 1.00 55.66 321 SER A N 1
ATOM 2488 C CA . SER A 1 321 ? 13.311 -8.569 52.153 1.00 55.66 321 SER A CA 1
ATOM 2489 C C . SER A 1 321 ? 12.112 -9.519 52.274 1.00 55.66 321 SER A C 1
ATOM 2491 O O . SER A 1 321 ? 11.144 -9.170 52.936 1.00 55.66 321 SER A O 1
ATOM 2493 N N . SER A 1 322 ? 12.316 -10.737 51.749 1.00 58.72 322 SER A N 1
ATOM 2494 C CA . SER A 1 322 ? 11.896 -12.041 52.301 1.00 58.72 322 SER A CA 1
ATOM 2495 C C . SER A 1 322 ? 10.396 -12.344 52.411 1.00 58.72 322 SER A C 1
ATOM 2497 O O . SER A 1 322 ? 9.684 -11.706 53.174 1.00 58.72 322 SER A O 1
ATOM 2499 N N . ASP A 1 323 ? 9.921 -13.367 51.693 1.00 53.22 323 ASP A N 1
ATOM 2500 C CA . ASP A 1 323 ? 9.656 -14.674 52.318 1.00 53.22 323 ASP A CA 1
ATOM 2501 C C . ASP A 1 323 ? 9.184 -15.720 51.291 1.00 53.22 323 ASP A C 1
ATOM 2503 O O . ASP A 1 323 ? 8.400 -15.444 50.379 1.00 53.22 323 ASP A O 1
ATOM 2507 N N . ASP A 1 324 ? 9.738 -16.919 51.472 1.00 52.81 324 ASP A N 1
ATOM 2508 C CA . ASP A 1 324 ? 9.318 -18.220 50.961 1.00 52.81 324 ASP A CA 1
ATOM 2509 C C . ASP A 1 324 ? 7.801 -18.461 51.079 1.00 52.81 324 ASP A C 1
ATOM 2511 O O . ASP A 1 324 ? 7.149 -17.989 52.005 1.00 52.81 324 ASP A O 1
ATOM 2515 N N . GLU A 1 325 ? 7.235 -19.253 50.165 1.00 52.62 325 GLU A N 1
ATOM 2516 C CA . GLU A 1 325 ? 6.715 -20.581 50.519 1.00 52.62 325 GLU A CA 1
ATOM 2517 C C . GLU A 1 325 ? 6.157 -21.327 49.295 1.00 52.62 325 GLU A C 1
ATOM 2519 O O . GLU A 1 325 ? 5.634 -20.784 48.319 1.00 52.62 325 GLU A O 1
ATOM 2524 N N . THR A 1 326 ? 6.341 -22.631 49.401 1.00 52.44 326 THR A N 1
ATOM 2525 C CA . THR A 1 326 ? 6.147 -23.705 48.435 1.00 52.44 326 THR A CA 1
ATOM 2526 C C . THR A 1 326 ? 4.674 -24.090 48.229 1.00 52.44 326 THR A C 1
ATOM 2528 O O . THR A 1 326 ? 3.835 -23.842 49.086 1.00 52.44 326 THR A O 1
ATOM 2531 N N . SER A 1 327 ? 4.346 -24.745 47.103 1.00 52.69 327 SER A N 1
ATOM 2532 C CA . SER A 1 327 ? 3.678 -26.067 47.084 1.00 52.69 327 SER A CA 1
ATOM 2533 C C . SER A 1 327 ? 3.215 -26.431 45.662 1.00 52.69 327 SER A C 1
ATOM 2535 O O . SER A 1 327 ? 2.173 -25.985 45.181 1.00 52.69 327 SER A O 1
ATOM 2537 N N . GLY A 1 328 ? 4.011 -27.254 44.976 1.00 49.94 328 GLY A N 1
ATOM 2538 C CA . GLY A 1 328 ? 3.565 -28.037 43.826 1.00 49.94 328 GLY A CA 1
ATOM 2539 C C . GLY A 1 328 ? 3.096 -29.398 44.330 1.00 49.94 328 GLY A C 1
ATOM 2540 O O . GLY A 1 328 ? 3.916 -30.188 44.787 1.00 49.94 328 GLY A O 1
ATOM 2541 N N . SER A 1 329 ? 1.788 -29.649 44.290 1.00 60.31 329 SER A N 1
ATOM 2542 C CA . SER A 1 329 ? 1.227 -30.984 44.509 1.00 60.31 329 SER A CA 1
ATOM 2543 C C . SER A 1 329 ? 1.112 -31.705 43.174 1.00 60.31 329 SER A C 1
ATOM 2545 O O . SER A 1 329 ? 0.274 -31.357 42.344 1.00 60.31 329 SER A O 1
ATOM 2547 N N . ASP A 1 330 ? 1.977 -32.698 43.007 1.00 61.31 330 ASP A N 1
ATOM 2548 C CA . ASP A 1 330 ? 1.796 -33.828 42.104 1.00 61.31 330 ASP A CA 1
ATOM 2549 C C . ASP A 1 330 ? 0.778 -34.780 42.749 1.00 61.31 330 ASP A C 1
ATOM 2551 O O . ASP A 1 330 ? 0.851 -35.061 43.950 1.00 61.31 330 ASP A O 1
ATOM 2555 N N . SER A 1 331 ? -0.204 -35.259 41.994 1.00 62.09 331 SER A N 1
ATOM 2556 C CA . SER A 1 331 ? -1.061 -36.367 42.421 1.00 62.09 331 SER A CA 1
ATOM 2557 C C . SER A 1 331 ? -1.489 -37.182 41.208 1.00 62.09 331 SER A C 1
ATOM 2559 O O . SER A 1 331 ? -1.923 -36.624 40.199 1.00 62.09 331 SER A O 1
ATOM 2561 N N . GLU A 1 332 ? -1.290 -38.487 41.380 1.00 47.81 332 GLU A N 1
ATOM 2562 C CA . GLU A 1 332 ? -1.434 -39.629 40.466 1.00 47.81 332 GLU A CA 1
ATOM 2563 C C . GLU A 1 332 ? -2.805 -39.778 39.785 1.00 47.81 332 GLU A C 1
ATOM 2565 O O . GLU A 1 332 ? -3.843 -39.441 40.404 1.00 47.81 332 GLU A O 1
#

pLDDT: mean 81.04, std 19.43, range [36.38, 98.25]

Foldseek 3Di:
DDDDDPPPDDDDDDDPPDDDDQDDDDPDDDPDPDADLSRQLNVQLVVCVVVVDDNVVSNVSSVVSSCVVPPPDDPPPPPVPVPPPDPPDPPCPDAAPVNWPFDDHPFDDPPQKDLDDPDPPWDFWKWFPDQFLQAIKIFTPQDQADLRPRDGPPDPGDMDGTSIGGPPLAIDGTRDDPVSHPDAQDDADPDPPDPRHLRSQLNNQLVCCCVPVVDDRVVSSVVSSVVSVVVLVVVLVVVVVVVVVVVVVVVVVVPPPPDDDDDDDDDDDDDDDDDDDDDDDHSDDDPPVDPPPPPPPPDDPDDDDDDDDDDDDDDDDDDDDDDDDDDDDDDD

Organism: NCBI:txid1392246

Secondary structure (DSSP, 8-state):
---PPPTT--PPPP-TT----PPPPPSSPP--SSPPHHHHHHHHHHHHHHTT--HHHHHHHHHHHHHHHHSPPPP-----------PPPPP---S-TTS-SSSPTTPPPPTT-BSS-SSTT--EEEEEEEEETTEEEEE-TT--B-TTT--BTTSSS-EEEEEEE--TT-EEEEPPPGGG------SPPS--TT--SHHHHHHHHHHHHHHHH---HHHHHHHHHHHHHHHHHHHHHHHHHHHHHHHHHHHHTTSSS-SS--------------PPPP-----SPP-----TTTTS-SS---------------PPPPP-------------